Protein AF-A0AAE3FRG9-F1 (afdb_monomer_lite)

Organism: NCBI:txid2917711

Sequence (219 aa):
MSDSAPDEELARTAEELADTLRDLRREVEPQPRPRRGPLGLPRPPSPRELLDFADDVAIPTAIAVLEANIRLLEALQRAISVVQAEREARERGEELRGEAERRGREARDAATRLGEESLDRLDDALAELQRAVDEGALPRDETAREILTEARELRDDLDEQVRDAEARVGEQQERARRNEQEDADEDDDPVQVDVDSELDSLRSRYGDDDEESTDEDPD

Secondary structure (DSSP, 8-state):
--SHHHHHHHHHHHHHHHHHHHHHHHHH-------BPTTSPBPPPPHHHHHHHIIIIIHHHHHHHHHHHHHHHHHHHHHHHHHHHHHHHHHHHHHHHHHHHHHHHHHHHHHHHHHHHHHHHHHHHHHHHHHHHHTT-----HHHHHHHHHHHHHHHHHHHHHHHHHHHHHHHHHHHHHHHHHTTSSS-------HHHHHHHHHHHHSSS-----PPPP-

pLDDT: mean 78.88, std 15.07, range [43.91, 98.44]

InterPro domains:
  IPR055969 Protein of unknown function DUF7547 [PF24414] (9-206)

Structure (mmCIF, N/CA/C/O backbone):
data_AF-A0AAE3FRG9-F1
#
_entry.id   AF-A0AAE3FRG9-F1
#
loop_
_atom_site.group_PDB
_atom_site.id
_atom_site.type_symbol
_atom_site.label_atom_id
_atom_site.label_alt_id
_atom_site.label_comp_id
_atom_site.label_asym_id
_atom_site.label_entity_id
_atom_site.label_seq_id
_atom_site.pdbx_PDB_ins_code
_atom_site.Cartn_x
_atom_site.Cartn_y
_atom_site.Cartn_z
_atom_site.occupancy
_atom_site.B_iso_or_equiv
_atom_site.auth_seq_id
_atom_site.auth_comp_id
_atom_site.auth_asym_id
_atom_site.auth_atom_id
_atom_site.pdbx_PDB_model_num
ATOM 1 N N . MET A 1 1 ? -3.636 -25.010 -7.935 1.00 48.06 1 MET A N 1
ATOM 2 C CA . MET A 1 1 ? -3.276 -25.143 -9.367 1.00 48.06 1 MET A CA 1
ATOM 3 C C . MET A 1 1 ? -3.395 -23.796 -10.100 1.00 48.06 1 MET A C 1
ATOM 5 O O . MET A 1 1 ? -3.990 -23.747 -11.166 1.00 48.06 1 MET A O 1
ATOM 9 N N . SER A 1 2 ? -2.833 -22.707 -9.556 1.00 49.59 2 SER A N 1
ATOM 10 C CA . SER A 1 2 ? -2.869 -21.372 -10.199 1.00 49.59 2 SER A CA 1
ATOM 11 C C . SER A 1 2 ? -1.517 -20.657 -10.209 1.00 49.59 2 SER A C 1
ATOM 13 O O . SER A 1 2 ? -1.459 -19.504 -10.610 1.00 49.59 2 SER A O 1
ATOM 15 N N . ASP A 1 3 ? -0.444 -21.345 -9.825 1.00 56.09 3 ASP A N 1
ATOM 16 C CA . ASP A 1 3 ? 0.883 -20.737 -9.692 1.00 56.09 3 ASP A CA 1
ATOM 17 C C . ASP A 1 3 ? 1.679 -20.722 -11.010 1.00 56.09 3 ASP A C 1
ATOM 19 O O . ASP A 1 3 ? 2.525 -19.872 -11.217 1.00 56.09 3 ASP A O 1
ATOM 23 N N . SER A 1 4 ? 1.339 -21.579 -11.984 1.00 57.19 4 SER A N 1
ATOM 24 C CA . SER A 1 4 ? 2.017 -21.588 -13.296 1.00 57.19 4 SER A CA 1
ATOM 25 C C . SER A 1 4 ? 1.555 -20.492 -14.265 1.00 57.19 4 SER A C 1
ATOM 27 O O . SER A 1 4 ? 2.233 -20.229 -15.252 1.00 57.19 4 SER A O 1
ATOM 29 N N . ALA A 1 5 ? 0.404 -19.858 -14.019 1.00 60.72 5 ALA A N 1
ATOM 30 C CA . ALA A 1 5 ? -0.127 -18.812 -14.896 1.00 60.72 5 ALA A CA 1
ATOM 31 C C . ALA A 1 5 ? 0.733 -17.526 -14.923 1.00 60.72 5 ALA A C 1
ATOM 33 O O . ALA A 1 5 ? 1.003 -17.040 -16.023 1.00 60.72 5 ALA A O 1
ATOM 34 N N . PRO A 1 6 ? 1.187 -16.975 -13.775 1.00 63.16 6 PRO A N 1
ATOM 35 C CA . PRO A 1 6 ? 2.094 -15.824 -13.780 1.00 63.16 6 PRO A CA 1
ATOM 36 C C . PRO A 1 6 ? 3.470 -16.158 -14.377 1.00 63.16 6 PRO A C 1
ATOM 38 O O . PRO A 1 6 ? 4.028 -15.338 -15.108 1.00 63.16 6 PRO A O 1
ATOM 41 N N . ASP A 1 7 ? 3.981 -17.373 -14.158 1.00 68.31 7 ASP A N 1
ATOM 42 C CA . ASP A 1 7 ? 5.261 -17.813 -14.728 1.00 68.31 7 ASP A CA 1
ATOM 43 C C . ASP A 1 7 ? 5.215 -17.958 -16.257 1.00 68.31 7 ASP A C 1
ATOM 45 O O . ASP A 1 7 ? 6.162 -17.582 -16.949 1.00 68.31 7 ASP A O 1
ATOM 49 N N . GLU A 1 8 ? 4.104 -18.438 -16.823 1.00 74.31 8 GLU A N 1
ATOM 50 C CA . GLU A 1 8 ? 3.926 -18.536 -18.280 1.00 74.31 8 GLU A CA 1
ATOM 51 C C . GLU A 1 8 ? 3.790 -17.165 -18.960 1.00 74.31 8 GLU A C 1
ATOM 53 O O . GLU A 1 8 ? 4.204 -16.996 -20.110 1.00 74.31 8 GLU A O 1
ATOM 58 N N . GLU A 1 9 ? 3.226 -16.172 -18.270 1.00 70.38 9 GLU A N 1
ATOM 59 C CA . GLU A 1 9 ? 3.131 -14.800 -18.775 1.00 70.38 9 GLU A CA 1
ATOM 60 C C . GLU A 1 9 ? 4.489 -14.081 -18.725 1.00 70.38 9 GLU A C 1
ATOM 62 O O . GLU A 1 9 ? 4.874 -13.412 -19.692 1.00 70.38 9 GLU A O 1
ATOM 67 N N . LEU A 1 10 ? 5.262 -14.294 -17.656 1.00 73.19 10 LEU A N 1
ATOM 68 C CA . LEU A 1 10 ? 6.641 -13.814 -17.541 1.00 73.19 10 LEU A CA 1
ATOM 69 C C . LEU A 1 10 ? 7.559 -14.466 -18.579 1.00 73.19 10 LEU A C 1
ATOM 71 O O . LEU A 1 10 ? 8.321 -13.761 -19.239 1.00 73.19 10 LEU A O 1
ATOM 75 N N . ALA A 1 11 ? 7.446 -15.781 -18.786 1.00 77.31 11 ALA A N 1
ATOM 76 C CA . ALA A 1 11 ? 8.212 -16.499 -19.801 1.00 77.31 11 ALA A CA 1
ATOM 77 C C . ALA A 1 11 ? 7.910 -15.979 -21.216 1.00 77.31 11 ALA A C 1
ATOM 79 O O . ALA A 1 11 ? 8.835 -15.739 -21.991 1.00 77.31 11 ALA A O 1
ATOM 80 N N . ARG A 1 12 ? 6.633 -15.719 -21.529 1.00 81.06 12 ARG A N 1
ATOM 81 C CA . ARG A 1 12 ? 6.217 -15.156 -22.823 1.00 81.06 12 ARG A CA 1
ATOM 82 C C . ARG A 1 12 ? 6.748 -13.739 -23.031 1.00 81.06 12 ARG A C 1
ATOM 84 O O . ARG A 1 12 ? 7.254 -13.426 -24.104 1.00 81.06 12 ARG A O 1
ATOM 91 N N . THR A 1 13 ? 6.679 -12.903 -21.996 1.00 85.69 13 THR A N 1
ATOM 92 C CA . THR A 1 13 ? 7.194 -11.526 -22.044 1.00 85.69 13 THR A CA 1
ATOM 93 C C . THR A 1 13 ? 8.720 -11.510 -22.187 1.00 85.69 13 THR A C 1
ATOM 95 O O . THR A 1 13 ? 9.271 -10.692 -22.923 1.00 85.69 13 THR A O 1
ATOM 98 N N . ALA A 1 14 ? 9.418 -12.435 -21.524 1.00 85.19 14 ALA A N 1
ATOM 99 C CA . ALA A 1 14 ? 10.864 -12.590 -21.641 1.00 85.19 14 ALA A CA 1
ATOM 100 C C . ALA A 1 14 ? 11.290 -13.088 -23.032 1.00 85.19 14 ALA A C 1
ATOM 102 O O . ALA A 1 14 ? 12.296 -12.614 -23.561 1.00 85.19 14 ALA A O 1
ATOM 103 N N . GLU A 1 15 ? 10.529 -14.000 -23.641 1.00 89.75 15 GLU A N 1
ATOM 104 C CA . GLU A 1 15 ? 10.769 -14.482 -25.005 1.00 89.75 15 GLU A CA 1
ATOM 105 C C . GLU A 1 15 ? 10.546 -13.369 -26.041 1.00 89.75 15 GLU A C 1
ATOM 107 O O . GLU A 1 15 ? 11.405 -13.144 -26.894 1.00 89.75 15 GLU A O 1
ATOM 112 N N . GLU A 1 16 ? 9.471 -12.588 -25.901 1.00 85.81 16 GLU A N 1
ATOM 113 C CA . GLU A 1 16 ? 9.188 -11.430 -26.759 1.00 85.81 16 GLU A CA 1
ATOM 114 C C . GLU A 1 16 ? 10.271 -10.345 -26.636 1.00 85.81 16 GLU A C 1
ATOM 116 O O . GLU A 1 16 ? 10.722 -9.781 -27.639 1.00 85.81 16 GLU A O 1
ATOM 121 N N . LEU A 1 17 ? 10.767 -10.094 -25.421 1.00 88.31 17 LEU A N 1
ATOM 122 C CA . LEU A 1 17 ? 11.884 -9.178 -25.198 1.00 88.31 17 LEU A CA 1
ATOM 123 C C . LEU A 1 17 ? 13.191 -9.722 -25.797 1.00 88.31 17 LEU A C 1
ATOM 125 O O . LEU A 1 17 ? 13.951 -8.958 -26.391 1.00 88.31 17 LEU A O 1
ATOM 129 N N . ALA A 1 18 ? 13.459 -11.024 -25.673 1.00 84.50 18 ALA A N 1
ATOM 130 C CA . ALA A 1 18 ? 14.643 -11.659 -26.245 1.00 84.50 18 ALA A CA 1
ATOM 131 C C . ALA A 1 18 ? 14.640 -11.603 -27.781 1.00 84.50 18 ALA A C 1
ATOM 133 O O . ALA A 1 18 ? 15.689 -11.335 -28.376 1.00 84.50 18 ALA A O 1
ATOM 134 N N . ASP A 1 19 ? 13.480 -11.789 -28.413 1.00 90.50 19 ASP A N 1
ATOM 135 C CA . ASP A 1 19 ? 13.317 -11.626 -29.859 1.00 90.50 19 ASP A CA 1
ATOM 136 C C . ASP A 1 19 ? 13.465 -10.162 -30.278 1.00 90.50 19 ASP A C 1
ATOM 138 O O . ASP A 1 19 ? 14.238 -9.864 -31.188 1.00 90.50 19 ASP A O 1
ATOM 142 N N . THR A 1 20 ? 12.859 -9.227 -29.542 1.00 89.56 20 THR A N 1
ATOM 143 C CA . THR A 1 20 ? 13.006 -7.787 -29.814 1.00 89.56 20 THR A CA 1
ATOM 144 C C . THR A 1 20 ? 14.464 -7.334 -29.678 1.00 89.56 20 THR A C 1
ATOM 146 O O . THR A 1 20 ? 14.964 -6.577 -30.506 1.00 89.56 20 THR A O 1
ATOM 149 N N . LEU A 1 21 ? 15.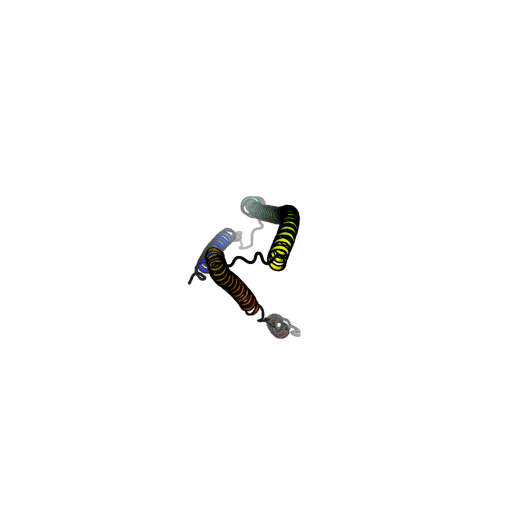192 -7.827 -28.670 1.00 83.12 21 LEU A N 1
ATOM 150 C CA . LEU A 1 21 ? 16.620 -7.549 -28.491 1.00 83.12 21 LEU A CA 1
ATOM 151 C C . LEU A 1 21 ? 17.481 -8.223 -29.564 1.00 83.12 21 LEU A C 1
ATOM 153 O O . LEU A 1 21 ? 18.511 -7.670 -29.953 1.00 83.12 21 LEU A O 1
ATOM 157 N N . ARG A 1 22 ? 17.088 -9.402 -30.057 1.00 78.06 22 ARG A N 1
ATOM 158 C CA . ARG A 1 22 ? 17.772 -10.088 -31.159 1.00 78.06 22 ARG A CA 1
ATOM 159 C C . ARG A 1 22 ? 17.572 -9.349 -32.478 1.00 78.06 22 ARG A C 1
ATOM 161 O O . ARG A 1 22 ? 18.549 -9.208 -33.214 1.00 78.06 22 ARG A O 1
ATOM 168 N N . ASP A 1 23 ? 16.373 -8.847 -32.742 1.00 78.25 23 ASP A N 1
ATOM 169 C CA . ASP A 1 23 ? 16.065 -8.027 -33.913 1.00 78.25 23 ASP A CA 1
ATOM 170 C C . ASP A 1 23 ? 16.771 -6.673 -33.837 1.00 78.25 23 ASP A C 1
ATOM 172 O O . ASP A 1 23 ? 17.481 -6.307 -34.776 1.00 78.25 23 ASP A O 1
ATOM 176 N N . LEU A 1 24 ? 16.721 -6.006 -32.680 1.00 77.12 24 LEU A N 1
ATOM 177 C CA . LEU A 1 24 ? 17.444 -4.757 -32.454 1.00 77.12 24 LEU A CA 1
ATOM 178 C C . LEU A 1 24 ? 18.960 -4.961 -32.577 1.00 77.12 24 LEU A C 1
ATOM 180 O O . LEU A 1 24 ? 19.639 -4.140 -33.178 1.00 77.12 24 LEU A O 1
ATOM 184 N N . ARG A 1 25 ? 19.516 -6.081 -32.095 1.00 69.56 25 ARG A N 1
ATOM 185 C CA . ARG A 1 25 ? 20.938 -6.420 -32.286 1.00 69.56 25 ARG A CA 1
ATOM 186 C C . ARG A 1 25 ? 21.281 -6.655 -33.757 1.00 69.56 25 ARG A C 1
ATOM 188 O O . ARG A 1 25 ? 22.369 -6.284 -34.187 1.00 69.56 25 ARG A O 1
ATOM 195 N N . ARG A 1 26 ? 20.376 -7.270 -34.519 1.00 71.25 26 ARG A N 1
ATOM 196 C CA . ARG A 1 26 ? 20.547 -7.540 -35.953 1.00 71.25 26 ARG A CA 1
ATOM 197 C C . ARG A 1 26 ? 20.488 -6.262 -36.789 1.00 71.25 26 ARG A C 1
ATOM 199 O O . ARG A 1 26 ? 21.140 -6.192 -37.826 1.00 71.25 26 ARG A O 1
ATOM 206 N N . GLU A 1 27 ? 19.734 -5.275 -36.320 1.00 64.12 27 GLU A N 1
ATOM 207 C CA . GLU A 1 27 ? 19.620 -3.941 -36.909 1.00 64.12 27 GLU A CA 1
ATOM 208 C C . GLU A 1 27 ? 20.774 -3.017 -36.480 1.00 64.12 27 GLU A C 1
ATOM 210 O O . GLU A 1 27 ? 21.270 -2.226 -37.279 1.00 64.12 27 GLU A O 1
ATOM 215 N N . VAL A 1 28 ? 21.269 -3.182 -35.249 1.00 59.00 28 VAL A N 1
ATOM 216 C CA . VAL A 1 28 ? 22.414 -2.444 -34.699 1.00 59.00 28 VAL A CA 1
ATOM 217 C C . VAL A 1 28 ? 23.743 -2.910 -35.278 1.00 59.00 28 VAL A C 1
ATOM 219 O O . VAL A 1 28 ? 24.681 -2.131 -35.220 1.00 59.00 28 VAL A O 1
ATOM 222 N N . GLU A 1 29 ? 23.868 -4.123 -35.827 1.00 52.16 29 GLU A N 1
ATOM 223 C CA . GLU A 1 29 ? 25.137 -4.645 -36.352 1.00 52.16 29 GLU A CA 1
ATOM 224 C C . GLU A 1 29 ? 25.484 -3.999 -37.709 1.00 52.16 29 GLU A C 1
ATOM 226 O O . GLU A 1 29 ? 25.025 -4.455 -38.764 1.00 52.16 29 GLU A O 1
ATOM 231 N N . PRO A 1 30 ? 26.328 -2.949 -37.757 1.00 50.78 30 PRO A N 1
ATOM 232 C CA . PRO A 1 30 ? 26.653 -2.298 -39.003 1.00 50.78 30 PRO A CA 1
ATOM 233 C C . PRO A 1 30 ? 27.838 -3.079 -39.561 1.00 50.78 30 PRO A C 1
ATOM 235 O O . PRO A 1 30 ? 28.939 -3.048 -39.011 1.00 50.78 30 PRO A O 1
ATOM 238 N N . GLN A 1 31 ? 27.653 -3.770 -40.680 1.00 50.78 31 GLN A N 1
ATOM 239 C CA . GLN A 1 31 ? 28.791 -4.269 -41.451 1.00 50.78 31 GLN A CA 1
ATOM 240 C C . GLN A 1 31 ? 29.035 -3.389 -42.683 1.00 50.78 31 GLN A C 1
ATOM 242 O O . GLN A 1 31 ? 28.802 -3.841 -43.811 1.00 50.78 31 GLN A O 1
ATOM 247 N N . PRO A 1 32 ? 29.565 -2.154 -42.547 1.00 56.72 32 PRO A N 1
ATOM 248 C CA . PRO A 1 32 ? 30.231 -1.521 -43.664 1.00 56.72 32 PRO A CA 1
ATOM 249 C C . PRO A 1 32 ? 31.534 -2.291 -43.882 1.00 56.72 32 PRO A C 1
ATOM 251 O O . PRO A 1 32 ? 32.556 -2.057 -43.240 1.00 56.72 32 PRO A O 1
ATOM 254 N N . ARG A 1 33 ? 31.494 -3.267 -44.793 1.00 58.78 33 ARG A N 1
ATOM 255 C CA . ARG A 1 33 ? 32.710 -3.928 -45.273 1.00 58.78 33 ARG A CA 1
ATOM 256 C C . ARG A 1 33 ? 33.674 -2.830 -45.738 1.00 58.78 33 ARG A C 1
ATOM 258 O O . ARG A 1 33 ? 33.282 -2.055 -46.618 1.00 58.78 33 ARG A O 1
ATOM 265 N N . PRO A 1 34 ? 34.908 -2.748 -45.209 1.00 56.56 34 PRO A N 1
ATOM 266 C CA . PRO A 1 34 ? 35.853 -1.735 -45.648 1.00 56.56 34 PRO A CA 1
ATOM 267 C C . PRO A 1 34 ? 36.099 -1.935 -47.143 1.00 56.56 34 PRO A C 1
ATOM 269 O O . PRO A 1 34 ? 36.602 -2.975 -47.581 1.00 56.56 34 PRO A O 1
ATOM 272 N N . ARG A 1 35 ? 35.682 -0.957 -47.951 1.00 61.38 35 ARG A N 1
ATOM 273 C CA . ARG A 1 35 ? 35.868 -1.007 -49.401 1.00 61.38 35 ARG A CA 1
ATOM 274 C C . ARG A 1 35 ? 37.366 -0.867 -49.675 1.00 61.38 35 ARG A C 1
ATOM 276 O O . ARG A 1 35 ? 37.933 0.217 -49.548 1.00 61.38 35 ARG A O 1
ATOM 283 N N . ARG A 1 36 ? 38.021 -1.984 -50.007 1.00 59.41 36 ARG A N 1
ATOM 284 C CA . ARG A 1 36 ? 39.439 -2.008 -50.399 1.00 59.41 36 ARG A CA 1
ATOM 285 C C . ARG A 1 36 ? 39.632 -1.191 -51.674 1.00 59.41 36 ARG A C 1
ATOM 287 O O . ARG A 1 36 ? 38.903 -1.375 -52.648 1.00 59.41 36 ARG A O 1
ATOM 294 N N . GLY A 1 37 ? 40.612 -0.291 -51.656 1.00 64.50 37 GLY A N 1
ATOM 295 C CA . GLY A 1 37 ? 41.007 0.469 -52.840 1.00 64.50 37 GLY A CA 1
ATOM 296 C C . GLY A 1 37 ? 41.717 -0.411 -53.879 1.00 64.50 37 GLY A C 1
ATOM 297 O O . GLY A 1 37 ? 42.058 -1.565 -53.586 1.00 64.50 37 GLY A O 1
ATOM 298 N N . PRO A 1 38 ? 41.987 0.112 -55.091 1.00 57.53 38 PRO A N 1
ATOM 299 C CA . PRO A 1 38 ? 42.912 -0.555 -56.003 1.00 57.53 38 PRO A CA 1
ATOM 300 C C . PRO A 1 38 ? 44.252 -0.707 -55.263 1.00 57.53 38 PRO A C 1
ATOM 302 O O . PRO A 1 38 ? 44.754 0.289 -54.756 1.00 57.53 38 PRO A O 1
ATOM 305 N N . LEU A 1 39 ? 44.782 -1.937 -55.170 1.00 71.38 39 LEU A N 1
ATOM 306 C CA . LEU A 1 39 ? 45.927 -2.394 -54.338 1.00 71.38 39 LEU A CA 1
ATOM 307 C C . LEU A 1 39 ? 45.586 -3.058 -52.988 1.00 71.38 39 LEU A C 1
ATOM 309 O O . LEU A 1 39 ? 46.495 -3.476 -52.280 1.00 71.38 39 LEU A O 1
ATOM 313 N N . GLY A 1 40 ? 44.311 -3.219 -52.620 1.00 72.69 40 GLY A N 1
ATOM 314 C CA . GLY A 1 40 ? 43.929 -4.024 -51.447 1.00 72.69 40 GLY A CA 1
ATOM 315 C C . GLY A 1 40 ? 44.151 -3.354 -50.084 1.00 72.69 40 GLY A C 1
ATOM 316 O O . GLY A 1 40 ? 43.794 -3.933 -49.059 1.00 72.69 40 GLY A O 1
ATOM 317 N N . LEU A 1 41 ? 44.677 -2.128 -50.071 1.00 79.00 41 LEU A N 1
ATOM 318 C CA . LEU A 1 41 ? 44.819 -1.305 -48.874 1.00 79.00 41 LEU A CA 1
ATOM 319 C C . LEU A 1 41 ? 43.445 -0.760 -48.429 1.00 79.00 41 LEU A C 1
ATOM 321 O O . LEU A 1 41 ? 42.609 -0.428 -49.284 1.00 79.00 41 LEU A O 1
ATOM 325 N N . PRO A 1 42 ? 43.184 -0.658 -47.112 1.00 74.31 42 PRO A N 1
ATOM 326 C CA . PRO A 1 42 ? 42.001 0.024 -46.605 1.00 74.31 42 PRO A CA 1
ATOM 327 C C . PRO A 1 42 ? 42.083 1.499 -47.001 1.00 74.31 42 PRO A C 1
ATOM 329 O O . PRO A 1 42 ? 43.044 2.196 -46.673 1.00 74.31 42 PRO A O 1
ATOM 332 N N . ARG A 1 43 ? 41.095 1.973 -47.763 1.00 77.12 43 ARG A N 1
ATOM 333 C CA . ARG A 1 43 ? 41.018 3.388 -48.116 1.00 77.12 43 ARG A CA 1
ATOM 334 C C . ARG A 1 43 ? 40.602 4.170 -46.863 1.00 77.12 43 ARG A C 1
ATOM 336 O O . ARG A 1 43 ? 39.664 3.736 -46.195 1.00 77.12 43 ARG A O 1
ATOM 343 N N . PRO A 1 44 ? 41.249 5.305 -46.549 1.00 78.25 44 PRO A N 1
ATOM 344 C CA . PRO A 1 44 ? 40.773 6.170 -45.478 1.00 78.25 44 PRO A CA 1
ATOM 345 C C . PRO A 1 44 ? 39.348 6.662 -45.790 1.00 78.25 44 PRO A C 1
ATOM 347 O O . PRO A 1 44 ? 39.042 6.904 -46.966 1.00 78.25 44 PRO A O 1
ATOM 350 N N . PRO A 1 45 ? 38.487 6.810 -44.768 1.00 77.00 45 PRO A N 1
ATOM 351 C CA . PRO A 1 45 ? 37.115 7.257 -44.956 1.00 77.00 45 PRO A CA 1
ATOM 352 C C . PRO A 1 45 ? 37.083 8.668 -45.545 1.00 77.00 45 PRO A C 1
ATOM 354 O O . PRO A 1 45 ? 37.904 9.53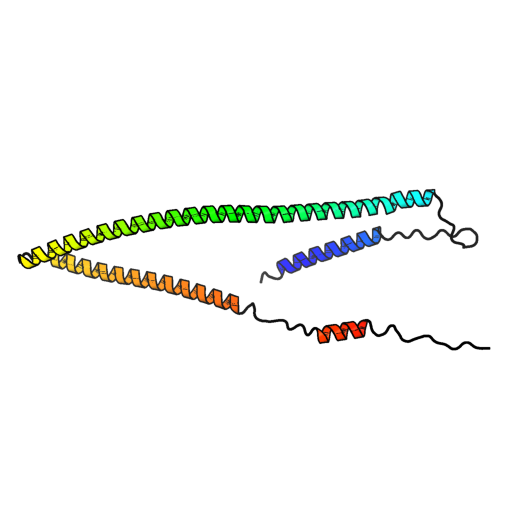3 -45.227 1.00 77.00 45 PRO A O 1
ATOM 357 N N . SER A 1 46 ? 36.130 8.898 -46.434 1.00 85.94 46 SER A N 1
ATOM 358 C CA . SER A 1 46 ? 35.858 10.210 -46.997 1.00 85.94 46 SER A CA 1
ATOM 359 C C . SER A 1 46 ? 35.023 11.057 -46.027 1.00 85.94 46 SER A C 1
ATOM 361 O O . SER A 1 46 ? 34.231 10.516 -45.256 1.00 85.94 46 SER A O 1
ATOM 363 N N . PRO A 1 47 ? 35.124 12.399 -46.084 1.00 86.81 47 PRO A N 1
ATOM 364 C CA . PRO A 1 47 ? 34.314 13.274 -45.237 1.00 86.81 47 PRO A CA 1
ATOM 365 C C . PRO A 1 47 ? 32.800 13.053 -45.371 1.00 86.81 47 PRO A C 1
ATOM 367 O O . PRO A 1 47 ? 32.077 13.268 -44.409 1.00 86.81 47 PRO A O 1
ATOM 370 N N . ARG A 1 48 ? 32.321 12.611 -46.545 1.00 84.31 48 ARG A N 1
ATOM 371 C CA . ARG A 1 48 ? 30.907 12.254 -46.744 1.00 84.31 48 ARG A CA 1
ATOM 372 C C . ARG A 1 48 ? 30.519 10.997 -45.973 1.00 84.31 48 ARG A C 1
ATOM 374 O O . ARG A 1 48 ? 29.521 11.031 -45.283 1.00 84.31 48 ARG A O 1
ATOM 381 N N . GLU A 1 49 ? 31.353 9.958 -45.992 1.00 83.38 49 GLU A N 1
ATOM 382 C CA . GLU A 1 49 ? 31.089 8.717 -45.244 1.00 83.38 49 GLU A CA 1
ATOM 383 C C . GLU A 1 49 ? 31.043 8.946 -43.723 1.00 83.38 49 GLU A C 1
ATOM 385 O O . GLU A 1 49 ? 30.327 8.240 -43.023 1.00 83.38 49 GLU A O 1
ATOM 390 N N . LEU A 1 50 ? 31.770 9.942 -43.201 1.00 86.19 50 LEU A N 1
ATOM 391 C CA . LEU A 1 50 ? 31.672 10.335 -41.789 1.00 86.19 50 LEU A CA 1
ATOM 392 C C . LEU A 1 50 ? 30.356 11.052 -41.465 1.00 86.19 50 LEU A C 1
ATOM 394 O O . LEU A 1 50 ? 29.812 10.853 -40.382 1.00 86.19 50 LEU A O 1
ATOM 398 N N . LEU A 1 51 ? 29.864 11.890 -42.382 1.00 88.25 51 LEU A N 1
ATOM 399 C CA . LEU A 1 51 ? 28.572 12.561 -42.231 1.00 88.25 51 LEU A CA 1
ATOM 400 C C . LEU A 1 51 ? 27.424 11.558 -42.341 1.00 88.25 51 LEU A C 1
ATOM 402 O O . LEU A 1 51 ? 26.543 11.580 -41.492 1.00 88.25 51 LEU A O 1
ATOM 406 N N . ASP A 1 52 ? 27.496 10.648 -43.313 1.00 87.69 52 ASP A N 1
ATOM 407 C CA . ASP A 1 52 ? 26.521 9.571 -43.485 1.00 87.69 52 ASP A CA 1
ATOM 408 C C . ASP A 1 52 ? 26.510 8.663 -42.239 1.00 87.69 52 ASP A C 1
ATOM 410 O O . ASP A 1 52 ? 25.455 8.380 -41.696 1.00 87.69 52 ASP A O 1
ATOM 414 N N . PHE A 1 53 ? 27.674 8.297 -41.679 1.00 85.56 53 PHE A N 1
ATOM 415 C CA . PHE A 1 53 ? 27.738 7.540 -40.417 1.00 85.56 53 PHE A CA 1
ATOM 416 C C . PHE A 1 53 ? 27.145 8.300 -39.222 1.00 85.56 53 PHE A C 1
ATOM 418 O O . PHE A 1 53 ? 26.516 7.704 -38.345 1.00 85.56 53 PHE A O 1
ATOM 425 N N . ALA A 1 54 ? 27.376 9.612 -39.144 1.00 91.38 54 ALA A N 1
ATOM 426 C CA . ALA A 1 54 ? 26.808 10.417 -38.076 1.00 91.38 54 ALA A CA 1
ATOM 427 C C . ALA A 1 54 ? 25.278 10.468 -38.175 1.00 91.38 54 ALA A C 1
ATOM 429 O O . ALA A 1 54 ? 24.620 10.314 -37.152 1.00 91.38 54 ALA A O 1
ATOM 430 N N . ASP A 1 55 ? 24.737 10.639 -39.379 1.00 91.38 55 ASP A N 1
ATOM 431 C CA . ASP A 1 55 ? 23.295 10.713 -39.637 1.00 91.38 55 ASP A CA 1
ATOM 432 C C . ASP A 1 55 ? 22.605 9.347 -39.477 1.00 91.38 55 ASP A C 1
ATOM 434 O O . ASP A 1 55 ? 21.594 9.243 -38.786 1.00 91.38 55 ASP A O 1
ATOM 438 N N . ASP A 1 56 ? 23.202 8.282 -40.018 1.00 89.62 56 ASP A N 1
ATOM 439 C CA . ASP A 1 56 ? 22.612 6.939 -40.035 1.00 89.62 56 ASP A CA 1
ATOM 440 C C . ASP A 1 56 ? 22.787 6.185 -38.706 1.00 89.62 56 ASP A C 1
ATOM 442 O O . ASP A 1 56 ? 21.981 5.316 -38.379 1.00 89.62 56 ASP A O 1
ATOM 446 N N . VAL A 1 57 ? 23.849 6.472 -37.937 1.00 90.75 57 VAL A N 1
ATOM 447 C CA . VAL A 1 57 ? 24.226 5.652 -36.769 1.00 90.75 57 VAL A CA 1
ATOM 448 C C . VAL A 1 57 ? 24.467 6.485 -35.516 1.00 90.75 57 VAL A C 1
ATOM 450 O O . VAL A 1 57 ? 23.824 6.247 -34.489 1.00 90.75 57 VAL A O 1
ATOM 453 N N . ALA A 1 58 ? 25.393 7.448 -35.553 1.00 90.81 58 ALA A N 1
ATOM 454 C CA . ALA A 1 58 ? 25.863 8.086 -34.320 1.00 90.81 58 ALA A CA 1
ATOM 455 C C . ALA A 1 58 ? 24.791 8.971 -33.664 1.00 90.81 58 ALA A C 1
ATOM 457 O O . ALA A 1 58 ? 24.569 8.876 -32.456 1.00 90.81 58 ALA A O 1
ATOM 458 N N . ILE A 1 59 ? 24.117 9.811 -34.454 1.00 92.25 59 ILE A N 1
ATOM 459 C CA . ILE A 1 59 ? 23.056 10.704 -33.984 1.00 92.25 59 ILE A CA 1
ATOM 460 C C . ILE A 1 59 ? 21.844 9.888 -33.504 1.00 92.25 59 ILE A C 1
ATOM 462 O O . ILE A 1 59 ? 21.442 10.108 -32.360 1.00 92.25 59 ILE A O 1
ATOM 466 N N . PRO A 1 60 ? 21.300 8.909 -34.262 1.00 93.81 60 PRO A N 1
ATOM 467 C CA . PRO A 1 60 ? 20.202 8.069 -33.778 1.00 93.81 60 PRO A CA 1
ATOM 468 C C . PRO A 1 60 ? 20.532 7.325 -32.482 1.00 93.81 60 PRO A C 1
ATOM 470 O O . PRO A 1 60 ? 19.731 7.325 -31.549 1.00 93.81 60 PRO A O 1
ATOM 473 N N . THR A 1 61 ? 21.739 6.762 -32.373 1.00 93.06 61 THR A N 1
ATOM 474 C CA . THR A 1 61 ? 22.177 6.070 -31.149 1.00 93.06 61 THR A CA 1
ATOM 475 C C . THR A 1 61 ? 22.246 7.031 -29.963 1.00 93.06 61 THR A C 1
ATOM 477 O O . THR A 1 61 ? 21.770 6.713 -28.873 1.00 93.06 61 THR A O 1
ATOM 480 N N . ALA A 1 62 ? 22.797 8.232 -30.164 1.00 94.38 62 ALA A N 1
ATOM 481 C CA . ALA A 1 62 ? 22.852 9.250 -29.119 1.00 94.38 62 ALA A CA 1
ATOM 482 C C . ALA A 1 62 ? 21.446 9.691 -28.675 1.00 94.38 62 ALA A C 1
ATOM 484 O O . ALA A 1 62 ? 21.210 9.850 -27.477 1.00 94.38 62 ALA A O 1
ATOM 485 N N . ILE A 1 63 ? 20.504 9.839 -29.613 1.00 95.25 63 ILE A N 1
ATOM 486 C CA . ILE A 1 63 ? 19.099 10.142 -29.305 1.00 95.25 63 ILE A CA 1
ATOM 487 C C . ILE A 1 63 ? 18.474 9.010 -28.481 1.00 95.25 63 ILE A C 1
ATOM 489 O O . ILE A 1 63 ? 17.867 9.293 -27.451 1.00 95.25 63 ILE A O 1
ATOM 493 N N . ALA A 1 64 ? 18.672 7.748 -28.868 1.00 95.56 64 ALA A N 1
ATOM 494 C CA . ALA A 1 64 ? 18.129 6.598 -28.144 1.00 95.56 64 ALA A CA 1
ATOM 495 C C . ALA A 1 64 ? 18.637 6.526 -26.693 1.00 95.56 64 ALA A C 1
ATOM 497 O O . ALA A 1 64 ? 17.858 6.301 -25.766 1.00 95.56 64 ALA A O 1
ATOM 498 N N . VAL A 1 65 ? 19.931 6.783 -26.474 1.00 96.81 65 VAL A N 1
ATOM 499 C CA . VAL A 1 65 ? 20.515 6.853 -25.123 1.00 96.81 65 VAL A CA 1
ATOM 500 C C . VAL A 1 65 ? 19.893 7.990 -24.306 1.00 96.81 65 VAL A C 1
ATOM 502 O O . VAL A 1 65 ? 19.580 7.811 -23.128 1.00 96.81 65 VAL A O 1
ATOM 505 N N . LEU A 1 66 ? 19.683 9.161 -24.911 1.00 97.94 66 LEU A N 1
ATOM 506 C CA . LEU A 1 66 ? 19.035 10.286 -24.234 1.00 97.94 66 LEU A CA 1
ATOM 507 C C . LEU A 1 66 ? 17.571 9.984 -23.894 1.00 97.94 66 LEU A C 1
ATOM 509 O O . LEU A 1 66 ? 17.131 10.308 -22.793 1.00 97.94 66 LEU A O 1
ATOM 513 N N . GLU A 1 67 ? 16.829 9.337 -24.789 1.00 96.25 67 GLU A N 1
ATOM 514 C CA . GLU A 1 67 ? 15.444 8.938 -24.535 1.00 96.25 67 GLU A CA 1
ATOM 515 C C . GLU A 1 67 ? 15.355 7.910 -23.399 1.00 96.25 67 GLU A C 1
ATOM 517 O O . GLU A 1 67 ? 14.503 8.037 -22.517 1.00 96.25 67 GLU A O 1
ATOM 522 N N . ALA A 1 68 ? 16.281 6.950 -23.351 1.00 95.62 68 ALA A N 1
ATOM 523 C CA . ALA A 1 68 ? 16.389 6.011 -22.238 1.00 95.62 68 ALA A CA 1
ATOM 524 C C . ALA A 1 68 ? 16.645 6.734 -20.904 1.00 95.62 68 ALA A C 1
ATOM 526 O O . ALA A 1 68 ? 15.991 6.432 -19.903 1.00 95.62 68 ALA A O 1
ATOM 527 N N . ASN A 1 69 ? 17.528 7.739 -20.897 1.00 96.50 69 ASN A N 1
ATOM 528 C CA . ASN A 1 69 ? 17.773 8.563 -19.712 1.00 96.50 69 ASN A CA 1
ATOM 529 C C . ASN A 1 69 ? 16.521 9.344 -19.286 1.00 96.50 69 ASN A C 1
ATOM 531 O O . ASN A 1 69 ? 16.224 9.408 -18.095 1.00 96.50 69 ASN A O 1
ATOM 535 N N . ILE A 1 70 ? 15.767 9.910 -20.233 1.00 98.44 70 ILE A N 1
ATOM 536 C CA . ILE A 1 70 ? 14.511 10.613 -19.931 1.00 98.44 70 ILE A CA 1
ATOM 537 C C . ILE A 1 70 ? 13.504 9.649 -19.296 1.00 98.44 70 ILE A C 1
ATOM 539 O O . ILE A 1 70 ? 12.980 9.948 -18.225 1.00 98.44 70 ILE A O 1
ATOM 543 N N . ARG A 1 71 ? 13.296 8.463 -19.881 1.00 95.56 71 ARG A N 1
ATOM 544 C CA . ARG A 1 71 ? 12.381 7.450 -19.328 1.00 95.56 71 ARG A CA 1
ATOM 545 C C . ARG A 1 71 ? 12.797 6.992 -17.928 1.00 95.56 71 ARG A C 1
ATOM 547 O O . ARG A 1 71 ? 11.939 6.784 -17.073 1.00 95.56 71 ARG A O 1
ATOM 554 N N . LEU A 1 72 ? 14.101 6.878 -17.664 1.00 97.75 72 LEU A N 1
ATOM 555 C CA . LEU A 1 72 ? 14.618 6.568 -16.328 1.00 97.75 72 LEU A CA 1
ATOM 556 C C . LEU A 1 72 ? 14.289 7.678 -15.317 1.00 97.75 72 LEU A C 1
ATOM 558 O O . LEU A 1 72 ? 13.872 7.386 -14.195 1.00 97.75 72 LEU A O 1
ATOM 562 N N . LEU A 1 73 ? 14.436 8.947 -15.709 1.00 98.06 73 LEU A N 1
ATOM 563 C CA . LEU A 1 73 ? 14.077 10.088 -14.860 1.00 98.06 73 LEU A CA 1
ATOM 564 C C . LEU A 1 73 ? 12.565 10.160 -14.604 1.00 98.06 73 LEU A C 1
ATOM 566 O O . LEU A 1 73 ? 12.152 10.437 -13.479 1.00 98.06 73 LEU A O 1
ATOM 570 N N . GLU A 1 74 ? 11.736 9.866 -15.605 1.00 96.94 74 GLU A N 1
ATOM 571 C CA . GLU A 1 74 ? 10.277 9.790 -15.451 1.00 96.94 74 GLU A CA 1
ATOM 572 C C . GLU A 1 74 ? 9.859 8.646 -14.516 1.00 96.94 74 GLU A C 1
ATOM 574 O O . GLU A 1 74 ? 8.989 8.826 -13.659 1.00 96.94 74 GLU A O 1
ATOM 579 N N . ALA A 1 75 ? 10.509 7.484 -14.623 1.00 95.38 75 ALA A N 1
ATOM 580 C CA . ALA A 1 75 ? 10.293 6.363 -13.712 1.00 95.38 75 ALA A CA 1
ATOM 581 C C . ALA A 1 75 ? 10.668 6.732 -12.269 1.00 95.38 75 ALA A C 1
ATOM 583 O O . ALA A 1 75 ? 9.892 6.475 -11.345 1.00 95.38 75 ALA A O 1
ATOM 584 N N . LEU A 1 76 ? 11.803 7.411 -12.074 1.00 95.81 76 LEU A N 1
ATOM 585 C CA . LEU A 1 76 ? 12.204 7.931 -10.767 1.00 95.81 76 LEU A CA 1
ATOM 586 C C . LEU A 1 76 ? 11.188 8.946 -10.226 1.00 95.81 76 LEU A C 1
ATOM 588 O O . LEU A 1 76 ? 10.804 8.873 -9.058 1.00 95.81 76 LEU A O 1
ATOM 592 N N . GLN A 1 77 ? 10.707 9.867 -11.064 1.00 95.75 77 GLN A N 1
ATOM 593 C CA . GLN A 1 77 ? 9.678 10.830 -10.671 1.00 95.75 77 GLN A CA 1
ATOM 594 C C . GLN A 1 77 ? 8.396 10.117 -10.221 1.00 95.75 77 GLN A C 1
ATOM 596 O O . GLN A 1 77 ? 7.798 10.492 -9.210 1.00 95.75 77 GLN A O 1
ATOM 601 N N . ARG A 1 78 ? 7.988 9.067 -10.938 1.00 92.19 78 ARG A N 1
ATOM 602 C CA . ARG A 1 78 ? 6.810 8.272 -10.586 1.00 92.19 78 ARG A CA 1
ATOM 603 C C . ARG A 1 78 ? 7.009 7.513 -9.273 1.00 92.19 78 ARG A C 1
ATOM 605 O O . ARG A 1 78 ? 6.097 7.513 -8.453 1.00 92.19 78 ARG A O 1
ATOM 612 N N . ALA A 1 79 ? 8.196 6.960 -9.028 1.00 93.12 79 ALA A N 1
ATOM 613 C CA . ALA A 1 79 ? 8.540 6.332 -7.752 1.00 93.12 79 ALA A CA 1
ATOM 614 C C . ALA A 1 79 ? 8.479 7.332 -6.581 1.00 93.12 79 ALA A C 1
ATOM 616 O O . ALA A 1 79 ? 7.848 7.051 -5.563 1.00 93.12 79 ALA A O 1
ATOM 617 N N . ILE A 1 80 ? 9.041 8.537 -6.742 1.00 94.31 80 ILE A N 1
ATOM 618 C CA . ILE A 1 80 ? 8.954 9.602 -5.727 1.00 94.31 80 ILE A CA 1
ATOM 619 C C . ILE A 1 80 ? 7.492 9.998 -5.475 1.00 94.31 80 ILE A C 1
ATOM 621 O O . ILE A 1 80 ? 7.093 10.184 -4.326 1.00 94.31 80 ILE A O 1
ATOM 625 N N . SER A 1 81 ? 6.680 10.100 -6.531 1.00 90.12 81 SER A N 1
ATOM 626 C CA . SER A 1 81 ? 5.254 10.416 -6.405 1.00 90.12 81 SER A CA 1
ATOM 627 C C . SER A 1 81 ? 4.488 9.360 -5.605 1.00 90.12 81 SER A C 1
ATOM 629 O O . SER A 1 81 ? 3.588 9.725 -4.852 1.00 90.12 81 SER A O 1
ATOM 631 N N . VAL A 1 82 ? 4.828 8.075 -5.747 1.00 91.69 82 VAL A N 1
ATOM 632 C CA . VAL A 1 82 ? 4.211 6.985 -4.970 1.00 91.69 82 VAL A CA 1
ATOM 633 C C . VAL A 1 82 ? 4.554 7.118 -3.488 1.00 91.69 82 VAL A C 1
ATOM 635 O O . VAL A 1 82 ? 3.653 7.075 -2.657 1.00 91.69 82 VAL A O 1
ATOM 638 N N . VAL A 1 83 ? 5.822 7.373 -3.157 1.00 92.19 83 VAL A N 1
ATOM 639 C CA . VAL A 1 83 ? 6.259 7.562 -1.760 1.00 92.19 83 VAL A CA 1
ATOM 640 C C . VAL A 1 83 ? 5.565 8.766 -1.112 1.00 92.19 83 VAL A C 1
ATOM 642 O O . VAL A 1 83 ? 5.162 8.710 0.050 1.00 92.19 83 VAL A O 1
ATOM 645 N N . GLN A 1 84 ? 5.384 9.863 -1.853 1.00 87.25 84 GLN A N 1
ATOM 646 C CA . GLN A 1 84 ? 4.634 11.018 -1.350 1.00 87.25 84 GLN A CA 1
ATOM 647 C C . GLN A 1 84 ? 3.158 10.679 -1.118 1.00 87.25 84 GLN A C 1
ATOM 649 O O . GLN A 1 84 ? 2.619 11.015 -0.065 1.00 87.25 84 GLN A O 1
ATOM 654 N N . ALA A 1 85 ? 2.525 9.966 -2.053 1.00 82.81 85 ALA A N 1
ATOM 655 C CA . ALA A 1 85 ? 1.140 9.529 -1.907 1.00 82.81 85 ALA A CA 1
ATOM 656 C C . ALA A 1 85 ? 0.950 8.591 -0.702 1.00 82.81 85 ALA A C 1
ATOM 658 O O . ALA A 1 85 ? -0.031 8.731 0.028 1.00 82.81 85 ALA A O 1
ATOM 659 N N . GLU A 1 86 ? 1.894 7.681 -0.453 1.00 82.25 86 GLU A N 1
ATOM 660 C CA . GLU A 1 86 ? 1.892 6.805 0.722 1.00 82.25 86 GLU A CA 1
ATOM 661 C C . GLU A 1 86 ? 1.992 7.610 2.020 1.00 82.25 86 GLU A C 1
ATOM 663 O O . GLU A 1 86 ? 1.223 7.385 2.956 1.00 82.25 86 GLU A O 1
ATOM 668 N N . ARG A 1 87 ? 2.890 8.601 2.066 1.00 81.69 87 ARG A N 1
ATOM 669 C CA . ARG A 1 87 ? 3.033 9.474 3.232 1.00 81.69 87 ARG A CA 1
ATOM 670 C C . ARG A 1 87 ? 1.749 10.251 3.523 1.00 81.69 87 ARG A C 1
ATOM 672 O O . ARG A 1 87 ? 1.300 10.266 4.666 1.00 81.69 87 ARG A O 1
ATOM 679 N N . GLU A 1 88 ? 1.127 10.840 2.505 1.00 82.62 88 GLU A N 1
ATOM 680 C CA . GLU A 1 88 ? -0.156 11.526 2.678 1.00 82.62 88 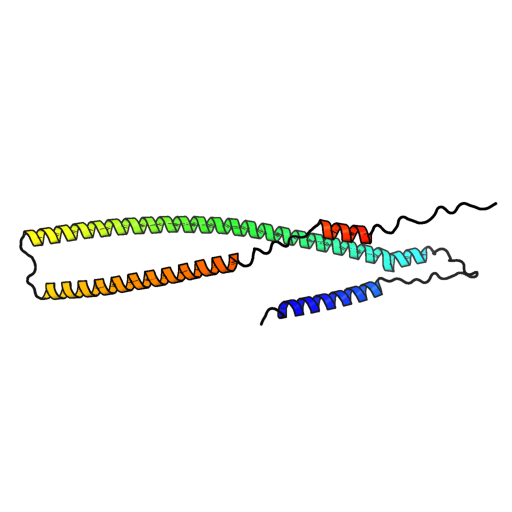GLU A CA 1
ATOM 681 C C . GLU A 1 88 ? -1.281 10.565 3.093 1.00 82.62 88 GLU A C 1
ATOM 683 O O . GLU A 1 88 ? -2.158 10.924 3.878 1.00 82.62 88 GLU A O 1
ATOM 688 N N . ALA A 1 89 ? -1.296 9.341 2.557 1.00 82.38 89 ALA A N 1
ATOM 689 C CA . ALA A 1 89 ? -2.261 8.320 2.952 1.00 82.38 89 ALA A CA 1
ATOM 690 C C . ALA A 1 89 ? -2.077 7.917 4.422 1.00 82.38 89 ALA A C 1
ATOM 692 O O . ALA A 1 89 ? -3.066 7.770 5.141 1.00 82.38 89 ALA A O 1
ATOM 693 N N . ARG A 1 90 ? -0.828 7.808 4.888 1.00 82.75 90 ARG A N 1
ATOM 694 C CA . ARG A 1 90 ? -0.499 7.538 6.289 1.00 82.75 90 ARG A CA 1
ATOM 695 C C . ARG A 1 90 ? -0.950 8.671 7.208 1.00 82.75 90 ARG A C 1
ATOM 697 O O . ARG A 1 90 ? -1.597 8.390 8.209 1.00 82.75 90 ARG A O 1
ATOM 704 N N . GLU A 1 91 ? -0.679 9.924 6.847 1.00 84.38 91 GLU A N 1
ATOM 705 C CA . GLU A 1 91 ? -1.118 11.100 7.616 1.00 84.38 91 GLU A CA 1
ATOM 706 C C . GLU A 1 91 ? -2.654 11.153 7.727 1.00 84.38 91 GLU A C 1
ATOM 708 O O . GLU A 1 91 ? -3.191 11.289 8.827 1.00 84.38 91 GLU A O 1
ATOM 713 N N . ARG A 1 92 ? -3.382 10.919 6.622 1.00 78.62 92 ARG A N 1
ATOM 714 C CA . ARG A 1 92 ? -4.854 10.790 6.653 1.00 78.62 92 ARG A CA 1
ATOM 715 C C . ARG A 1 92 ? -5.314 9.607 7.510 1.00 78.62 92 ARG A C 1
ATOM 717 O O . ARG A 1 92 ? -6.310 9.714 8.220 1.00 78.62 92 ARG A O 1
ATOM 724 N N . GLY A 1 93 ? -4.608 8.478 7.457 1.00 82.50 93 GLY A N 1
ATOM 725 C CA . GLY A 1 93 ? -4.891 7.306 8.286 1.00 82.50 93 GLY A CA 1
ATOM 726 C C . GLY A 1 93 ? -4.712 7.582 9.781 1.00 82.50 93 GLY A C 1
ATOM 727 O O . GLY A 1 93 ? -5.538 7.155 10.587 1.00 82.50 93 GLY A O 1
ATOM 728 N N . GLU A 1 94 ? -3.677 8.334 10.156 1.00 84.56 94 GLU A N 1
ATOM 729 C CA . GLU A 1 94 ? -3.427 8.767 11.535 1.00 84.56 94 GLU A CA 1
ATOM 730 C C . GLU A 1 94 ? -4.501 9.750 12.029 1.00 84.56 94 GLU A C 1
ATOM 732 O O . GLU A 1 94 ? -4.977 9.606 13.158 1.00 84.56 94 GLU A O 1
ATOM 737 N N . GLU A 1 95 ? -4.962 10.682 11.186 1.00 84.62 95 GLU A N 1
ATOM 738 C CA . GLU A 1 95 ? -6.096 11.561 11.511 1.00 84.62 95 GLU A CA 1
ATOM 739 C C . GLU A 1 95 ? -7.391 10.772 11.738 1.00 84.62 95 GLU A C 1
ATOM 741 O O . GLU A 1 95 ? -8.046 10.940 12.772 1.00 84.62 95 GLU A O 1
ATOM 746 N N . LEU A 1 96 ? -7.736 9.870 10.812 1.00 83.12 96 LEU A N 1
ATOM 747 C CA . LEU A 1 96 ? -8.924 9.019 10.921 1.00 83.12 96 LEU A CA 1
ATOM 748 C C . LEU A 1 96 ? -8.863 8.128 12.165 1.00 83.12 96 LEU A C 1
ATOM 750 O O . LEU A 1 96 ? -9.858 7.983 12.877 1.00 83.12 96 LEU A O 1
ATOM 754 N N . ARG A 1 97 ? -7.687 7.567 12.467 1.00 84.25 97 ARG A N 1
ATOM 755 C CA . ARG A 1 97 ? -7.456 6.799 13.692 1.00 84.25 97 ARG A CA 1
ATOM 756 C C . ARG A 1 97 ? -7.641 7.668 14.934 1.00 84.25 97 ARG A C 1
ATOM 758 O O . ARG A 1 97 ? -8.321 7.246 15.865 1.00 84.25 97 ARG A O 1
ATOM 765 N N . GLY A 1 98 ? -7.096 8.883 14.948 1.00 85.94 98 GLY A N 1
ATOM 766 C CA . GLY A 1 98 ? -7.270 9.823 16.055 1.00 85.94 98 GLY A CA 1
ATOM 767 C C . GLY A 1 98 ? -8.739 10.196 16.289 1.00 85.94 98 GLY A C 1
ATOM 768 O O . GLY A 1 98 ? -9.186 10.280 17.439 1.00 85.94 98 GLY A O 1
ATOM 769 N N . GLU A 1 99 ? -9.515 10.373 15.218 1.00 87.38 99 GLU A N 1
ATOM 770 C CA . GLU A 1 99 ? -10.956 10.626 15.296 1.00 87.38 99 GLU A CA 1
ATOM 771 C C . GLU A 1 99 ? -11.727 9.396 15.803 1.00 87.38 99 GLU A C 1
ATOM 773 O O . GLU A 1 99 ? -12.592 9.524 16.676 1.00 87.38 99 GLU A O 1
ATOM 778 N N . ALA A 1 100 ? -11.373 8.198 15.329 1.00 84.25 100 ALA A N 1
ATOM 779 C CA . ALA A 1 100 ? -11.940 6.940 15.807 1.00 84.25 100 ALA A CA 1
ATOM 780 C C . ALA A 1 100 ? -11.646 6.710 17.300 1.00 84.25 100 ALA A C 1
ATOM 782 O O . ALA A 1 100 ? -12.547 6.354 18.057 1.00 84.25 100 ALA A O 1
ATOM 783 N N . GLU A 1 101 ? -10.425 6.990 17.758 1.00 87.50 101 GLU A N 1
ATOM 784 C CA . GLU A 1 101 ? -10.045 6.899 19.171 1.00 87.50 101 GLU A CA 1
ATOM 785 C C . GLU A 1 101 ? -10.805 7.910 20.045 1.00 87.50 101 GLU A C 1
ATOM 787 O O . GLU A 1 101 ? -11.156 7.605 21.187 1.00 87.50 101 GLU A O 1
ATOM 792 N N . ARG A 1 102 ? -11.082 9.124 19.546 1.00 90.00 102 ARG A N 1
ATOM 793 C CA . ARG A 1 102 ? -11.948 10.087 20.255 1.00 90.00 102 ARG A CA 1
ATOM 794 C C . ARG A 1 102 ? -13.381 9.577 20.364 1.00 90.00 102 ARG A C 1
ATOM 796 O O . ARG A 1 102 ? -13.882 9.498 21.482 1.00 90.00 102 ARG A O 1
ATOM 803 N N . ARG A 1 103 ? -13.993 9.148 19.254 1.00 88.38 103 ARG A N 1
ATOM 804 C CA . ARG A 1 103 ? -15.341 8.552 19.276 1.00 88.38 103 ARG A CA 1
ATOM 805 C C . ARG A 1 103 ? -15.415 7.332 20.191 1.00 88.38 103 ARG A C 1
ATOM 807 O O . ARG A 1 103 ? -16.387 7.182 20.921 1.00 88.38 103 ARG A O 1
ATOM 814 N N . GLY A 1 104 ? -14.389 6.482 20.182 1.00 88.00 104 GLY A N 1
ATOM 815 C CA . GLY A 1 104 ? -14.308 5.312 21.054 1.00 88.00 104 GLY A CA 1
ATOM 816 C C . GLY A 1 104 ? -14.278 5.687 22.536 1.00 88.00 104 GLY A C 1
ATOM 817 O O . GLY A 1 104 ? -14.988 5.078 23.334 1.00 88.00 104 GLY A O 1
ATOM 818 N N . ARG A 1 105 ? -13.511 6.723 22.908 1.00 91.31 105 ARG A N 1
ATOM 819 C CA . ARG A 1 105 ? -13.510 7.266 24.278 1.00 91.31 105 ARG A CA 1
ATOM 820 C C . ARG A 1 105 ? -14.877 7.822 24.670 1.00 91.31 105 ARG A C 1
ATOM 822 O O . ARG A 1 105 ? -15.397 7.431 25.706 1.00 91.31 105 ARG A O 1
ATOM 829 N N . GLU A 1 106 ? -15.492 8.639 23.819 1.00 91.56 106 GLU A N 1
ATOM 830 C CA . GLU A 1 106 ? -16.828 9.198 24.071 1.00 91.56 106 GLU A CA 1
ATOM 831 C C . GLU A 1 106 ? -17.896 8.107 24.237 1.00 91.56 106 GLU A C 1
ATOM 833 O O . GLU A 1 106 ? -18.726 8.180 25.144 1.00 91.56 106 GLU A O 1
ATOM 838 N N . ALA A 1 107 ? -17.856 7.071 23.395 1.00 90.25 107 ALA A N 1
ATOM 839 C CA . ALA A 1 107 ? -18.755 5.928 23.489 1.00 90.25 107 ALA A CA 1
ATOM 840 C C . ALA A 1 107 ? -18.547 5.149 24.796 1.00 90.25 107 ALA A C 1
ATOM 842 O O . ALA A 1 107 ? -19.519 4.769 25.447 1.00 90.25 107 ALA A O 1
ATOM 843 N N . ARG A 1 108 ? -17.290 4.953 25.213 1.00 91.31 108 ARG A N 1
ATOM 844 C CA . ARG A 1 108 ? -16.958 4.302 26.484 1.00 91.31 108 ARG A CA 1
ATOM 845 C C . ARG A 1 108 ? -17.443 5.123 27.677 1.00 91.31 108 ARG A C 1
ATOM 847 O O . ARG A 1 108 ? -18.054 4.560 28.573 1.00 91.31 108 ARG A O 1
ATOM 854 N N . ASP A 1 109 ? -17.245 6.437 27.663 1.00 92.81 109 ASP A N 1
ATOM 855 C CA . ASP A 1 109 ? -17.717 7.332 28.725 1.00 92.81 109 ASP A CA 1
ATOM 856 C C . ASP A 1 109 ? -19.250 7.381 28.797 1.00 92.81 109 ASP A C 1
ATOM 858 O O . ASP A 1 109 ? -19.830 7.484 29.880 1.00 92.81 109 ASP A O 1
ATOM 862 N N . ALA A 1 110 ? -19.934 7.307 27.652 1.00 90.31 110 ALA A N 1
ATOM 863 C CA . ALA A 1 110 ? -21.387 7.178 27.606 1.00 90.31 110 ALA A CA 1
ATOM 864 C C . ALA A 1 110 ? -21.857 5.833 28.181 1.00 90.31 110 ALA A C 1
ATOM 866 O O . ALA A 1 110 ? -22.796 5.809 28.975 1.00 90.31 110 ALA A O 1
ATOM 867 N N . ALA A 1 111 ? -21.183 4.735 27.830 1.00 92.88 111 ALA A N 1
ATOM 868 C CA . ALA A 1 111 ? -21.484 3.410 28.362 1.00 92.88 111 ALA A CA 1
ATOM 869 C C . ALA A 1 111 ? -21.256 3.331 29.879 1.00 92.88 111 ALA A C 1
ATOM 871 O O . ALA A 1 111 ? -22.104 2.788 30.581 1.00 92.88 111 ALA A O 1
ATOM 872 N N . THR A 1 112 ? -20.172 3.920 30.396 1.00 94.00 112 THR A N 1
ATOM 873 C CA . THR A 1 112 ? -19.905 3.986 31.843 1.00 94.00 112 THR A CA 1
ATOM 874 C C . THR A 1 112 ? -21.033 4.709 32.574 1.00 94.00 112 THR A C 1
ATOM 876 O O . THR A 1 112 ? -21.575 4.152 33.520 1.00 94.00 112 THR A O 1
ATOM 879 N N . ARG A 1 113 ? -21.462 5.884 32.086 1.00 92.81 113 ARG A N 1
ATOM 880 C CA . ARG A 1 113 ? -22.570 6.641 32.697 1.00 92.81 113 ARG A CA 1
ATOM 881 C C . ARG A 1 113 ? -23.886 5.871 32.705 1.00 92.81 113 ARG A C 1
ATOM 883 O O . ARG A 1 113 ? -24.587 5.865 33.708 1.00 92.81 113 ARG A O 1
ATOM 890 N N . LEU A 1 114 ? -24.221 5.212 31.594 1.00 94.38 114 LEU A N 1
ATOM 891 C CA . LEU A 1 114 ? -25.413 4.362 31.525 1.00 94.38 114 LEU A CA 1
ATOM 892 C C . LEU A 1 114 ? -25.312 3.165 32.480 1.00 94.38 114 LEU A C 1
ATOM 894 O O . LEU A 1 114 ? -26.316 2.760 33.065 1.00 94.38 114 LEU A O 1
ATOM 898 N N . GLY A 1 115 ? -24.109 2.608 32.643 1.00 92.19 115 GLY A N 1
ATOM 899 C CA . GLY A 1 115 ? -23.821 1.555 33.610 1.00 92.19 115 GLY A CA 1
ATOM 900 C C . GLY A 1 115 ? -24.044 2.021 35.046 1.00 92.19 115 GLY A C 1
ATOM 901 O O . GLY A 1 115 ? -24.788 1.371 35.772 1.00 92.19 115 GLY A O 1
ATOM 902 N N . GLU A 1 116 ? -23.475 3.165 35.429 1.00 93.44 116 GLU A N 1
ATOM 903 C CA . GLU A 1 116 ? -23.664 3.786 36.749 1.00 93.44 116 GLU A CA 1
ATOM 904 C C . GLU A 1 116 ? -25.153 4.021 37.044 1.00 93.44 116 GLU A C 1
ATOM 906 O O . GLU A 1 116 ? -25.660 3.579 38.069 1.00 93.44 116 GLU A O 1
ATOM 911 N N . GLU A 1 117 ? -25.892 4.598 36.095 1.00 94.31 117 GLU A N 1
ATOM 912 C CA . GLU A 1 117 ? -27.330 4.859 36.241 1.00 94.31 117 GLU A CA 1
ATOM 913 C C . GLU A 1 117 ? -28.171 3.571 36.338 1.00 94.31 117 GLU A C 1
ATOM 915 O O . GLU A 1 117 ? -29.249 3.550 36.934 1.00 94.31 117 GLU A O 1
ATOM 920 N N . SER A 1 118 ? -27.710 2.483 35.718 1.00 91.06 118 SER A N 1
ATOM 921 C CA . SER A 1 118 ? -28.365 1.173 35.809 1.00 91.06 118 SER A CA 1
ATOM 922 C C . SER A 1 118 ? -28.077 0.492 37.147 1.00 91.06 118 SER A C 1
ATOM 924 O O . SER A 1 118 ? -28.963 -0.166 37.690 1.00 91.06 118 SER A O 1
ATOM 926 N N . LEU A 1 119 ? -26.866 0.669 37.684 1.00 94.44 119 LEU A N 1
ATOM 927 C CA . LEU A 1 119 ? -26.484 0.181 39.009 1.00 94.44 119 LEU A CA 1
ATOM 928 C C . LEU A 1 119 ? -27.248 0.920 40.112 1.00 94.44 119 LEU A C 1
ATOM 930 O O . LEU A 1 119 ? -27.814 0.255 40.973 1.00 94.44 119 LEU A O 1
ATOM 934 N N . ASP A 1 120 ? -27.376 2.247 40.028 1.00 94.31 120 ASP A N 1
ATOM 935 C CA . ASP A 1 120 ? -28.171 3.034 40.985 1.00 94.31 120 ASP A CA 1
ATOM 936 C C . ASP A 1 120 ? -29.630 2.548 41.034 1.00 94.31 120 ASP A C 1
ATOM 938 O O . ASP A 1 120 ? -30.193 2.319 42.104 1.00 94.31 120 ASP A O 1
ATOM 942 N N . ARG A 1 121 ? -30.242 2.299 39.866 1.00 90.50 121 ARG A N 1
ATOM 943 C CA . ARG A 1 121 ? -31.604 1.738 39.795 1.00 90.50 121 ARG A CA 1
ATOM 944 C C . ARG A 1 121 ? -31.707 0.336 40.386 1.00 90.50 121 ARG A C 1
ATOM 946 O O . ARG A 1 121 ? -32.752 -0.011 40.937 1.00 90.50 121 ARG A O 1
ATOM 953 N N . LEU A 1 122 ? -30.671 -0.486 40.219 1.00 95.56 122 LEU A N 1
ATOM 954 C CA . LEU A 1 122 ? -30.630 -1.823 40.802 1.00 95.56 122 LEU A CA 1
ATOM 955 C C . LEU A 1 122 ? -30.548 -1.738 42.329 1.00 95.56 122 LEU A C 1
ATOM 957 O O . LEU A 1 122 ? -31.295 -2.445 43.000 1.00 95.56 122 LEU A O 1
ATOM 961 N N . ASP A 1 123 ? -29.703 -0.860 42.868 1.00 94.81 123 ASP A N 1
ATOM 962 C CA . ASP A 1 123 ? -29.585 -0.636 44.311 1.00 94.81 123 ASP A CA 1
ATOM 963 C C . ASP A 1 123 ? -30.901 -0.122 44.914 1.00 94.81 123 ASP A C 1
ATOM 965 O O . ASP A 1 123 ? -31.346 -0.635 45.945 1.00 94.81 123 ASP A O 1
ATOM 969 N N . ASP A 1 124 ? -31.589 0.802 44.236 1.00 93.31 124 ASP A N 1
ATOM 970 C CA . ASP A 1 124 ? -32.921 1.268 44.639 1.00 93.31 124 ASP A CA 1
ATOM 971 C C . ASP A 1 124 ? -33.950 0.124 44.650 1.00 93.31 124 ASP A C 1
ATOM 973 O O . ASP A 1 124 ? -34.683 -0.058 45.627 1.00 93.31 124 ASP A O 1
ATOM 977 N N . ALA A 1 125 ? -33.984 -0.697 43.594 1.00 93.50 125 ALA A N 1
ATOM 978 C CA . ALA A 1 125 ? -34.893 -1.840 43.505 1.00 93.50 125 ALA A CA 1
ATOM 979 C C . ALA A 1 125 ? -34.594 -2.913 44.569 1.00 93.50 125 ALA A C 1
ATOM 981 O O . ALA A 1 125 ? -35.518 -3.507 45.133 1.00 93.50 125 ALA A O 1
ATOM 982 N N . LEU A 1 126 ? -33.316 -3.153 44.880 1.00 94.44 126 LEU A N 1
ATOM 983 C CA . LEU A 1 126 ? -32.900 -4.059 45.951 1.00 94.44 126 LEU A CA 1
ATOM 984 C C . LEU A 1 126 ? -33.291 -3.516 47.331 1.00 94.44 126 LEU A C 1
ATOM 986 O O . LEU A 1 126 ? -33.761 -4.286 48.172 1.00 94.44 126 LEU A O 1
ATOM 990 N N . ALA A 1 127 ? -33.171 -2.206 47.559 1.00 91.44 127 ALA A N 1
ATOM 991 C CA . ALA A 1 127 ? -33.619 -1.566 48.794 1.00 91.44 127 ALA A CA 1
ATOM 992 C C . ALA A 1 127 ? -35.148 -1.647 48.965 1.00 91.44 127 ALA A C 1
ATOM 994 O O . ALA A 1 127 ? -35.637 -1.884 50.074 1.00 91.44 127 ALA A O 1
ATOM 995 N N . GLU A 1 128 ? -35.906 -1.494 47.877 1.00 86.62 128 GLU A N 1
ATOM 996 C CA . GLU A 1 128 ? -37.362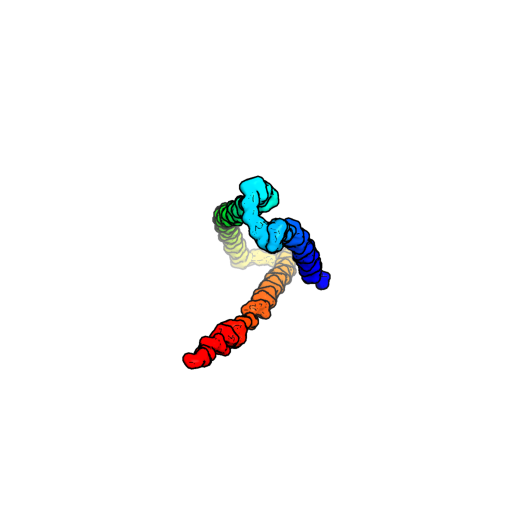 -1.683 47.842 1.00 86.62 128 GLU A CA 1
ATOM 997 C C . GLU A 1 128 ? -37.745 -3.137 48.169 1.00 86.62 128 GLU A C 1
ATOM 999 O O . GLU A 1 128 ? -38.606 -3.382 49.018 1.00 86.62 128 GLU A O 1
ATOM 1004 N N . LEU A 1 129 ? -37.056 -4.111 47.562 1.00 86.75 129 LEU A N 1
ATOM 1005 C CA . LEU A 1 129 ? -37.260 -5.534 47.838 1.00 86.75 129 LEU A CA 1
ATOM 1006 C C . LEU A 1 129 ? -36.963 -5.867 49.303 1.00 86.75 129 LEU A C 1
ATOM 1008 O O . LEU A 1 129 ? -37.743 -6.571 49.945 1.00 86.75 129 LEU A O 1
ATOM 1012 N N . GLN A 1 130 ? -35.856 -5.356 49.842 1.00 86.81 130 GLN A N 1
ATOM 1013 C CA . GLN A 1 130 ? -35.472 -5.598 51.228 1.00 86.81 130 GLN A CA 1
ATOM 1014 C C . GLN A 1 130 ? -36.495 -5.007 52.206 1.00 86.81 130 GLN A C 1
ATOM 1016 O O . GLN A 1 130 ? -36.899 -5.687 53.149 1.00 86.81 130 GLN A O 1
ATOM 1021 N N . ARG A 1 131 ? -37.009 -3.804 51.922 1.00 85.88 131 ARG A N 1
ATOM 1022 C CA . ARG A 1 131 ? -38.107 -3.197 52.687 1.00 85.88 131 ARG A CA 1
ATOM 1023 C C . ARG A 1 131 ? -39.377 -4.052 52.640 1.00 85.88 131 ARG A C 1
ATOM 1025 O O . ARG A 1 131 ? -39.968 -4.315 53.683 1.00 85.88 131 ARG A O 1
ATOM 1032 N N . ALA A 1 132 ? -39.768 -4.540 51.464 1.00 82.81 132 ALA A N 1
ATOM 1033 C CA . ALA A 1 132 ? -40.952 -5.388 51.310 1.00 82.81 132 ALA A CA 1
ATOM 1034 C C . ALA A 1 132 ? -40.820 -6.742 52.039 1.00 82.81 132 ALA A C 1
ATOM 1036 O O . ALA A 1 132 ? -41.801 -7.262 52.581 1.00 82.81 132 ALA A O 1
ATOM 1037 N N . VAL A 1 133 ? -39.611 -7.313 52.079 1.00 81.88 133 VAL A N 1
ATOM 1038 C CA . VAL A 1 133 ? -39.292 -8.530 52.842 1.00 81.88 133 VAL A CA 1
ATOM 1039 C C . VAL A 1 133 ? -39.412 -8.286 54.347 1.00 81.88 133 VAL A C 1
ATOM 1041 O O . VAL A 1 133 ? -40.073 -9.071 55.032 1.00 81.88 133 VAL A O 1
ATOM 1044 N N . ASP A 1 134 ? -38.832 -7.194 54.848 1.00 81.88 134 ASP A N 1
ATOM 1045 C CA . ASP A 1 134 ? -38.863 -6.826 56.270 1.00 81.88 134 ASP A CA 1
ATOM 1046 C C . ASP A 1 134 ? -40.283 -6.482 56.754 1.00 81.88 134 ASP A C 1
ATOM 1048 O O . ASP A 1 134 ? -40.669 -6.824 57.873 1.00 81.88 134 ASP A O 1
ATOM 1052 N N . GLU A 1 135 ? -41.102 -5.874 55.893 1.00 82.75 135 GLU A N 1
ATOM 1053 C CA . GLU A 1 135 ? -42.519 -5.593 56.156 1.00 82.75 135 GLU A CA 1
ATOM 1054 C C . GLU A 1 135 ? -43.413 -6.848 56.060 1.00 82.75 135 GLU A C 1
ATOM 1056 O O . GLU A 1 135 ? -44.614 -6.790 56.335 1.00 82.75 135 GLU A O 1
ATOM 1061 N N . GLY A 1 136 ? -42.846 -8.007 55.704 1.00 64.81 136 GLY A N 1
ATOM 1062 C CA . GLY A 1 136 ? -43.581 -9.266 55.576 1.00 64.81 136 GLY A CA 1
ATOM 1063 C C . GLY A 1 136 ? -44.533 -9.303 54.376 1.00 64.81 136 GLY A C 1
ATOM 1064 O O . GLY A 1 136 ? -45.404 -10.174 54.315 1.00 64.81 136 GLY A O 1
ATOM 1065 N N . ALA A 1 137 ? -44.352 -8.397 53.411 1.00 61.28 137 ALA A N 1
ATOM 1066 C CA . ALA A 1 137 ? -45.126 -8.277 52.177 1.00 61.28 137 ALA A CA 1
ATOM 1067 C C . ALA A 1 137 ? -44.589 -9.177 51.046 1.00 61.28 137 ALA A C 1
ATOM 1069 O O . ALA A 1 137 ? -44.850 -8.929 49.871 1.00 61.28 137 ALA A O 1
ATOM 1070 N N . LEU A 1 138 ? -43.844 -10.238 51.385 1.00 56.81 138 LEU A N 1
ATOM 1071 C CA . LEU A 1 138 ? -43.394 -11.238 50.419 1.00 56.81 138 LEU A CA 1
ATOM 1072 C C . LEU A 1 138 ? -44.609 -11.861 49.710 1.00 56.81 138 LEU A C 1
ATOM 1074 O O . LEU A 1 138 ? -45.446 -12.486 50.378 1.00 56.81 138 LEU A O 1
ATOM 1078 N N . PRO A 1 139 ? -44.714 -11.733 48.375 1.00 57.09 139 PRO A N 1
ATOM 1079 C CA . PRO A 1 139 ? -45.864 -12.228 47.640 1.00 57.09 139 PRO A CA 1
ATOM 1080 C C . PRO A 1 139 ? -45.995 -13.746 47.806 1.00 57.09 139 PRO A C 1
ATOM 1082 O O . PRO A 1 139 ? -45.186 -14.523 47.305 1.00 57.09 139 PRO A O 1
ATOM 1085 N N . ARG A 1 140 ? -47.052 -14.194 48.492 1.00 59.38 140 ARG A N 1
ATOM 1086 C CA . ARG A 1 140 ? -47.524 -15.595 48.445 1.00 59.38 140 ARG A CA 1
ATOM 1087 C C . ARG A 1 140 ? -48.359 -15.872 47.187 1.00 59.38 140 ARG A C 1
ATOM 1089 O O . ARG A 1 140 ? -49.056 -16.881 47.128 1.00 59.38 140 ARG A O 1
ATOM 1096 N N . ASP A 1 141 ? -48.318 -14.943 46.239 1.00 62.72 141 ASP A N 1
ATOM 1097 C CA . ASP A 1 141 ? -49.146 -14.889 45.046 1.00 62.72 141 ASP A CA 1
ATOM 1098 C C . ASP A 1 141 ? -48.625 -15.872 43.988 1.00 62.72 141 ASP A C 1
ATOM 1100 O O . ASP A 1 141 ? -47.417 -15.969 43.762 1.00 62.72 141 ASP A O 1
ATOM 1104 N N . GLU A 1 142 ? -49.531 -16.614 43.351 1.00 73.88 142 GLU A N 1
ATOM 1105 C CA . GLU A 1 142 ? -49.215 -17.569 42.278 1.00 73.88 142 GLU A CA 1
ATOM 1106 C C . GLU A 1 142 ? -48.443 -16.875 41.140 1.00 73.88 142 GLU A C 1
ATOM 1108 O O . GLU A 1 142 ? -47.470 -17.419 40.621 1.00 73.88 142 GLU A O 1
ATOM 1113 N N . THR A 1 143 ? -48.784 -15.612 40.869 1.00 69.19 143 THR A N 1
ATOM 1114 C CA . THR A 1 143 ? -48.129 -14.737 39.885 1.00 69.19 143 THR A CA 1
ATOM 1115 C C . THR A 1 143 ? -46.634 -14.550 40.169 1.00 69.19 143 THR A C 1
ATOM 1117 O O . THR A 1 143 ? -45.810 -14.512 39.261 1.00 69.19 143 THR A O 1
ATOM 1120 N N . ALA A 1 144 ? -46.240 -14.481 41.445 1.00 75.62 144 ALA A N 1
ATOM 1121 C CA . ALA A 1 144 ? -44.833 -14.335 41.813 1.00 75.62 144 ALA A CA 1
ATOM 1122 C C . ALA A 1 144 ? -44.034 -15.628 41.579 1.00 75.62 144 ALA A C 1
ATOM 1124 O O . ALA A 1 144 ? -42.835 -15.574 41.307 1.00 75.62 144 ALA A O 1
ATOM 1125 N N . ARG A 1 145 ? -44.685 -16.798 41.658 1.00 80.56 145 ARG A N 1
ATOM 1126 C CA . ARG A 1 145 ? -44.055 -18.086 41.321 1.00 80.56 145 ARG A CA 1
ATOM 1127 C C . ARG A 1 145 ? -43.834 -18.219 39.820 1.00 80.56 145 ARG A C 1
ATOM 1129 O O . ARG A 1 145 ? -42.804 -18.758 39.420 1.00 80.56 145 ARG A O 1
ATOM 1136 N N . GLU A 1 146 ? -44.770 -17.718 39.021 1.00 84.50 146 GLU A N 1
ATOM 1137 C CA . GLU A 1 146 ? -44.656 -17.670 37.563 1.00 84.50 146 GLU A CA 1
ATOM 1138 C C . GLU A 1 146 ? -43.476 -16.783 37.144 1.00 84.50 146 GLU A C 1
ATOM 1140 O O . GLU A 1 146 ? -42.560 -17.280 36.495 1.00 84.50 146 GLU A O 1
ATOM 1145 N N . ILE A 1 147 ? -43.388 -15.551 37.661 1.00 86.06 147 ILE A N 1
ATOM 1146 C CA . ILE A 1 147 ? -42.266 -14.638 37.368 1.00 86.06 147 ILE A CA 1
ATOM 1147 C C . ILE A 1 147 ? -40.915 -15.212 37.819 1.00 86.06 147 ILE A C 1
ATOM 1149 O O . ILE A 1 147 ? -39.919 -15.076 37.118 1.00 86.06 147 ILE A O 1
ATOM 1153 N N . LEU A 1 148 ? -40.842 -15.888 38.972 1.00 86.75 148 LEU A N 1
ATOM 1154 C CA . LEU A 1 148 ? -39.601 -16.544 39.410 1.00 86.75 148 LEU A CA 1
ATOM 1155 C C . LEU A 1 148 ? -39.214 -17.745 38.539 1.00 86.75 148 LEU A C 1
ATOM 1157 O O . LEU A 1 148 ? -38.036 -18.101 38.485 1.00 86.75 148 LEU A O 1
ATOM 1161 N N . THR A 1 149 ? -40.189 -18.399 37.912 1.00 90.50 149 THR A N 1
ATOM 1162 C CA . THR A 1 149 ? -39.942 -19.491 36.965 1.00 90.50 149 THR A CA 1
ATOM 1163 C C . THR A 1 149 ? -39.437 -18.917 35.645 1.00 90.50 149 THR A C 1
ATOM 1165 O O . THR A 1 149 ? -38.378 -19.325 35.182 1.00 90.50 149 THR A O 1
ATOM 1168 N N . GLU A 1 150 ? -40.103 -17.884 35.135 1.00 90.44 150 GLU A N 1
ATOM 1169 C CA . GLU A 1 150 ? -39.729 -17.170 33.912 1.00 90.44 150 GLU A CA 1
ATOM 1170 C C . GLU A 1 150 ? -38.347 -16.501 34.039 1.00 90.44 150 GLU A C 1
ATOM 1172 O O . GLU A 1 150 ? -37.517 -16.588 33.140 1.00 90.44 150 GLU A O 1
ATOM 1177 N N . ALA A 1 151 ? -38.024 -15.925 35.201 1.00 94.50 151 ALA A N 1
ATOM 1178 C CA . ALA A 1 151 ? -36.700 -15.367 35.475 1.00 94.50 151 ALA A CA 1
ATOM 1179 C C . ALA A 1 151 ? -35.595 -16.437 35.530 1.00 94.50 151 ALA A C 1
ATOM 1181 O O . ALA A 1 151 ? -34.445 -16.150 35.195 1.00 94.50 151 ALA A O 1
ATOM 1182 N N . ARG A 1 152 ? -35.916 -17.665 35.966 1.00 89.62 152 ARG A N 1
ATOM 1183 C CA . ARG A 1 152 ? -34.964 -18.788 35.939 1.00 89.62 152 ARG A CA 1
ATOM 1184 C C . ARG A 1 152 ? -34.731 -19.276 34.517 1.00 89.62 152 ARG A C 1
ATOM 1186 O O . ARG A 1 152 ? -33.575 -19.450 34.156 1.00 89.62 152 ARG A O 1
ATOM 1193 N N . GLU A 1 153 ? -35.791 -19.422 33.727 1.00 95.50 153 GLU A N 1
ATOM 1194 C CA . GLU A 1 153 ? -35.679 -19.762 32.304 1.00 95.50 153 GLU A CA 1
ATOM 1195 C C . GLU A 1 153 ? -34.867 -18.704 31.548 1.00 95.50 153 GLU A C 1
ATOM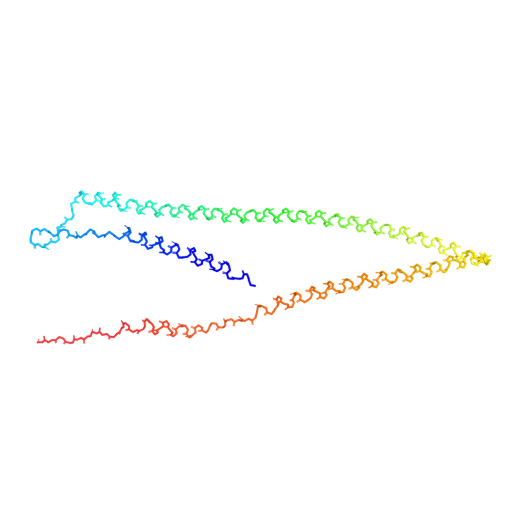 1197 O O . GLU A 1 153 ? -33.912 -19.046 30.858 1.00 95.50 153 GLU A O 1
ATOM 1202 N N . LEU A 1 154 ? -35.150 -17.416 31.770 1.00 95.38 154 LEU A N 1
ATOM 1203 C CA . LEU A 1 154 ? -34.420 -16.325 31.124 1.00 95.38 154 LEU A CA 1
ATOM 1204 C C . LEU A 1 154 ? -32.929 -16.311 31.489 1.00 95.38 154 LEU A C 1
ATOM 1206 O O . LEU A 1 154 ? -32.093 -16.007 30.642 1.00 95.38 154 LEU A O 1
ATOM 1210 N N . ARG A 1 155 ? -32.577 -16.630 32.741 1.00 93.69 155 ARG A N 1
ATOM 1211 C CA . ARG A 1 155 ? -31.172 -16.737 33.157 1.00 93.69 155 ARG A CA 1
ATOM 1212 C C . ARG A 1 155 ? -30.477 -17.897 32.454 1.00 93.69 155 ARG A C 1
ATOM 1214 O O . ARG A 1 155 ? -29.353 -17.727 31.994 1.00 93.69 155 ARG A O 1
ATOM 1221 N N . ASP A 1 156 ? -31.130 -19.051 32.386 1.00 95.88 156 ASP A N 1
ATOM 1222 C CA . ASP A 1 156 ? -30.549 -20.238 31.765 1.00 95.88 156 ASP A CA 1
ATOM 1223 C C . ASP A 1 156 ? -30.333 -20.010 30.246 1.00 95.88 156 ASP A C 1
ATOM 1225 O O . ASP A 1 156 ? -29.278 -20.374 29.720 1.00 95.88 156 ASP A O 1
ATOM 1229 N N . ASP A 1 157 ? -31.246 -19.288 29.580 1.00 94.94 157 ASP A N 1
ATOM 1230 C CA . ASP A 1 157 ? -31.099 -18.806 28.193 1.00 94.94 157 ASP A CA 1
ATOM 1231 C C . ASP A 1 157 ? -29.918 -17.831 28.021 1.00 94.94 157 ASP A C 1
ATOM 1233 O O . ASP A 1 157 ? -29.177 -17.881 27.034 1.00 94.94 157 ASP A O 1
ATOM 1237 N N . LEU A 1 158 ? -29.730 -16.920 28.978 1.00 96.12 158 LEU A N 1
ATOM 1238 C CA . LEU A 1 158 ? -28.663 -15.920 28.930 1.00 96.12 158 LEU A CA 1
ATOM 1239 C C . LEU A 1 158 ? -27.291 -16.565 29.162 1.00 96.12 158 LEU A C 1
ATOM 1241 O O . LEU A 1 158 ? -26.337 -16.240 28.456 1.00 96.12 158 LEU A O 1
ATOM 1245 N N . ASP A 1 159 ? -27.204 -17.535 30.074 1.00 94.81 159 ASP A N 1
ATOM 1246 C CA . ASP A 1 159 ? -26.004 -18.352 30.280 1.00 94.81 159 ASP A CA 1
ATOM 1247 C C . ASP A 1 159 ? -25.650 -19.171 29.026 1.00 94.81 159 ASP A C 1
ATOM 1249 O O . ASP A 1 159 ? -24.470 -19.377 28.732 1.00 94.81 159 ASP A O 1
ATOM 1253 N N . GLU A 1 160 ? -26.648 -19.644 28.274 1.00 96.00 160 GLU A N 1
ATOM 1254 C CA . GLU A 1 160 ? -26.434 -20.307 26.984 1.00 96.00 160 GLU A CA 1
ATOM 1255 C C . GLU A 1 160 ? -25.906 -19.331 25.922 1.00 96.00 160 GLU A C 1
ATOM 1257 O O . GLU A 1 160 ? -24.913 -19.638 25.258 1.00 96.00 160 GLU A O 1
ATOM 1262 N N . GLN A 1 161 ? -26.480 -18.128 25.816 1.00 91.69 161 GLN A N 1
ATOM 1263 C CA . GLN A 1 161 ? -25.972 -17.093 24.905 1.00 91.69 161 GLN A CA 1
ATOM 1264 C C . GLN A 1 161 ? -24.545 -16.650 25.244 1.00 91.69 161 GLN A C 1
ATOM 1266 O O . GLN A 1 161 ? -23.736 -16.462 24.334 1.00 91.69 161 GLN A O 1
ATOM 1271 N N . VAL A 1 162 ? -24.218 -16.492 26.530 1.00 95.00 162 VAL A N 1
ATOM 1272 C CA . VAL A 1 162 ? -22.859 -16.138 26.968 1.00 95.00 162 VAL A CA 1
ATOM 1273 C C . VAL A 1 162 ? -21.881 -17.252 26.605 1.00 95.00 162 VAL A C 1
ATOM 1275 O O . VAL A 1 162 ? -20.852 -16.964 25.996 1.00 95.00 162 VAL A O 1
ATOM 1278 N N . ARG A 1 163 ? -22.219 -18.520 26.880 1.00 92.81 163 ARG A N 1
ATOM 1279 C CA . ARG A 1 163 ? -21.380 -19.666 26.490 1.00 92.81 163 ARG A CA 1
ATOM 1280 C C . ARG A 1 163 ? -21.155 -19.747 24.979 1.00 92.81 163 ARG A C 1
ATOM 1282 O O . ARG A 1 163 ? -20.033 -20.003 24.551 1.00 92.81 163 ARG A O 1
ATOM 1289 N N . ASP A 1 164 ? -22.188 -19.517 24.172 1.00 93.00 164 ASP A N 1
ATOM 1290 C CA . ASP A 1 164 ? -22.070 -19.501 22.708 1.00 93.00 164 ASP A CA 1
ATOM 1291 C C . ASP A 1 164 ? -21.200 -18.329 22.219 1.00 93.00 164 ASP A C 1
ATOM 1293 O O . ASP A 1 164 ? -20.328 -18.502 21.365 1.00 93.00 164 ASP A O 1
ATOM 1297 N N . ALA A 1 165 ? -21.366 -17.139 22.803 1.00 89.62 165 ALA A N 1
ATOM 1298 C CA . ALA A 1 165 ? -20.526 -15.987 22.493 1.00 89.62 165 ALA A CA 1
ATOM 1299 C C . ALA A 1 165 ? -19.048 -16.242 22.845 1.00 89.62 165 ALA A C 1
ATOM 1301 O O . ALA A 1 165 ? -18.167 -15.968 22.027 1.00 89.62 165 ALA A O 1
ATOM 1302 N N . GLU A 1 166 ? -18.771 -16.808 24.021 1.00 90.44 166 GLU A N 1
ATOM 1303 C CA . GLU A 1 166 ? -17.420 -17.186 24.449 1.00 90.44 166 GLU A CA 1
ATOM 1304 C C . GLU A 1 166 ? -16.804 -18.252 23.534 1.00 90.44 166 GLU A C 1
ATOM 1306 O O . GLU A 1 166 ? -15.644 -18.115 23.140 1.00 90.44 166 GLU A O 1
ATOM 1311 N N . ALA A 1 167 ? -17.575 -19.267 23.127 1.00 90.50 167 ALA A N 1
ATOM 1312 C CA . ALA A 1 167 ? -17.119 -20.292 22.190 1.00 90.50 167 ALA A CA 1
ATOM 1313 C C . ALA A 1 167 ? -16.722 -19.685 20.835 1.00 90.50 167 ALA A C 1
ATOM 1315 O O . ALA A 1 167 ? -15.627 -19.947 20.335 1.00 90.50 167 ALA A O 1
ATOM 1316 N N . ARG A 1 168 ? -17.552 -18.793 20.276 1.00 88.44 168 ARG A N 1
ATOM 1317 C CA . ARG A 1 168 ? -17.251 -18.094 19.013 1.00 88.44 168 ARG A CA 1
ATOM 1318 C C . ARG A 1 168 ? -15.993 -17.229 19.106 1.00 88.44 168 ARG A C 1
ATOM 1320 O O . ARG A 1 168 ? -15.231 -17.156 18.142 1.00 88.44 168 ARG A O 1
ATOM 1327 N N . VAL A 1 169 ? -15.768 -16.566 20.242 1.00 89.31 169 VAL A N 1
ATOM 1328 C CA . VAL A 1 169 ? -14.545 -15.780 20.485 1.00 89.31 169 VAL A CA 1
ATOM 1329 C C . VAL A 1 169 ? -13.325 -16.695 20.619 1.00 89.31 169 VAL A C 1
ATOM 1331 O O . VAL A 1 169 ? -12.272 -16.389 20.056 1.00 89.31 169 VAL A O 1
ATOM 1334 N N . GLY A 1 170 ? -13.466 -17.829 21.310 1.00 87.75 170 GLY A N 1
ATOM 1335 C CA . GLY A 1 170 ? -12.425 -18.849 21.429 1.00 87.75 170 GLY A CA 1
ATOM 1336 C C . GLY A 1 170 ? -11.995 -19.402 20.069 1.00 87.75 170 GLY A C 1
ATOM 1337 O O . GLY A 1 170 ? -10.805 -19.406 19.763 1.00 87.75 170 GLY A O 1
ATOM 1338 N N . GLU A 1 171 ? -12.955 -19.761 19.212 1.00 87.00 171 GLU A N 1
ATOM 1339 C CA . GLU A 1 171 ? -12.687 -20.225 17.844 1.00 87.00 171 GLU A CA 1
ATOM 1340 C C . GLU A 1 171 ? -11.965 -19.170 16.995 1.00 87.00 171 GLU A C 1
ATOM 1342 O O . GLU A 1 171 ? -11.069 -19.501 16.218 1.00 87.00 171 GLU A O 1
ATOM 1347 N N . GLN A 1 172 ? -12.336 -17.891 17.128 1.00 80.50 172 GLN A N 1
ATOM 1348 C CA . GLN A 1 172 ? -11.652 -16.804 16.422 1.00 80.50 172 GLN A CA 1
ATOM 1349 C C . GLN A 1 172 ? -10.206 -16.635 16.898 1.00 80.50 172 GLN A C 1
ATOM 1351 O O . GLN A 1 172 ? -9.315 -16.476 16.064 1.00 80.50 172 GLN A O 1
ATOM 1356 N N . GLN A 1 173 ? -9.951 -16.714 18.209 1.00 80.50 173 GLN A N 1
ATOM 1357 C CA . GLN A 1 173 ? -8.586 -16.673 18.743 1.00 80.50 173 GLN A CA 1
ATOM 1358 C C . GLN A 1 173 ? -7.753 -17.880 18.312 1.00 80.50 173 GLN A C 1
ATOM 1360 O O . GLN A 1 173 ? -6.576 -17.720 18.003 1.00 80.50 173 GLN A O 1
ATOM 1365 N N . GLU A 1 174 ? -8.331 -19.078 18.283 1.00 82.75 174 GLU A N 1
ATOM 1366 C CA . GLU A 1 174 ? -7.610 -20.281 17.863 1.00 82.75 174 GLU A CA 1
ATOM 1367 C C . GLU A 1 174 ? -7.254 -20.234 16.370 1.00 82.75 174 GLU A C 1
ATOM 1369 O O . GLU A 1 174 ? -6.136 -20.585 15.994 1.00 82.75 174 GLU A O 1
ATOM 1374 N N . ARG A 1 175 ? -8.157 -19.718 15.522 1.00 79.69 175 ARG A N 1
ATOM 1375 C CA . ARG A 1 175 ? -7.862 -19.446 14.104 1.00 79.69 175 ARG A CA 1
ATOM 1376 C C . ARG A 1 175 ? -6.766 -18.395 13.939 1.00 79.69 175 ARG A C 1
ATOM 1378 O O . ARG A 1 175 ? -5.875 -18.597 13.126 1.00 79.69 175 ARG A O 1
ATOM 1385 N N . ALA A 1 176 ? -6.799 -17.317 14.724 1.00 77.06 176 ALA A N 1
ATOM 1386 C CA . ALA A 1 176 ? -5.755 -16.293 14.688 1.00 77.06 176 ALA A CA 1
ATOM 1387 C C . ALA A 1 176 ? -4.378 -16.866 15.067 1.00 77.06 176 ALA A C 1
ATOM 1389 O O . ALA A 1 176 ? -3.418 -16.662 14.334 1.00 77.06 176 ALA A O 1
ATOM 1390 N N . ARG A 1 177 ? -4.302 -17.666 16.140 1.00 77.25 177 ARG A N 1
ATOM 1391 C CA . ARG A 1 177 ? -3.055 -18.329 16.564 1.00 77.25 177 ARG A CA 1
ATOM 1392 C C . ARG A 1 177 ? -2.546 -19.355 15.556 1.00 77.25 177 ARG A C 1
ATOM 1394 O O . ARG A 1 177 ? -1.342 -19.530 15.442 1.00 77.25 177 ARG A O 1
ATOM 1401 N N . ARG A 1 178 ? -3.443 -20.062 14.859 1.00 75.19 178 ARG A N 1
ATOM 1402 C CA . ARG A 1 178 ? -3.058 -21.001 13.797 1.00 75.19 178 ARG A CA 1
ATOM 1403 C C . ARG A 1 178 ? -2.425 -20.269 12.618 1.00 75.19 178 ARG A C 1
ATOM 1405 O O . ARG A 1 178 ? -1.379 -20.698 12.158 1.00 75.19 178 ARG A O 1
ATOM 1412 N N . ASN A 1 179 ? -3.028 -19.164 12.187 1.00 70.50 179 ASN A N 1
ATOM 1413 C CA . ASN A 1 179 ? -2.485 -18.356 11.098 1.00 70.50 179 ASN A CA 1
ATOM 1414 C C . ASN A 1 179 ? -1.111 -17.769 11.474 1.00 70.50 179 ASN A C 1
ATOM 1416 O O . ASN A 1 179 ? -0.185 -17.853 10.685 1.00 70.50 179 ASN A O 1
ATOM 1420 N N . GLU A 1 180 ? -0.942 -17.283 12.712 1.00 64.69 180 GLU A N 1
ATOM 1421 C CA . GLU A 1 180 ? 0.362 -16.810 13.218 1.00 64.69 180 GLU A CA 1
ATOM 1422 C C . GLU A 1 180 ? 1.442 -17.908 13.264 1.00 64.69 180 GLU A C 1
ATOM 1424 O O . GLU A 1 180 ? 2.629 -17.598 13.282 1.00 64.69 180 GLU A O 1
ATOM 1429 N N . GLN A 1 181 ? 1.048 -19.182 13.333 1.00 59.44 181 GLN A N 1
ATOM 1430 C CA . GLN A 1 181 ? 1.965 -20.323 13.378 1.00 59.44 181 GLN A CA 1
ATOM 1431 C C . GLN A 1 181 ? 2.319 -20.815 11.966 1.00 59.44 181 GLN A C 1
ATOM 1433 O O . GLN A 1 181 ? 3.460 -21.189 11.738 1.00 59.44 181 GLN A O 1
ATOM 1438 N N . GLU A 1 182 ? 1.380 -20.734 11.017 1.00 56.53 182 GLU A N 1
ATOM 1439 C CA . GLU A 1 182 ? 1.639 -20.976 9.588 1.00 56.53 182 GLU A CA 1
ATOM 1440 C C . GLU A 1 182 ? 2.559 -19.898 8.981 1.00 56.53 182 GLU A C 1
ATOM 1442 O O . GLU A 1 182 ? 3.437 -20.245 8.200 1.00 56.53 182 GLU A O 1
ATOM 1447 N N . ASP A 1 183 ? 2.453 -18.633 9.412 1.00 53.25 183 ASP A N 1
ATOM 1448 C CA . ASP A 1 183 ? 3.369 -17.552 8.996 1.00 53.25 183 ASP A CA 1
ATOM 1449 C C . ASP A 1 183 ? 4.788 -17.679 9.607 1.00 53.25 183 ASP A C 1
ATOM 1451 O O . ASP A 1 183 ? 5.725 -17.046 9.130 1.00 53.25 183 ASP A O 1
ATOM 1455 N N . ALA A 1 184 ? 4.975 -18.476 10.669 1.00 55.16 184 ALA A N 1
ATOM 1456 C CA . ALA A 1 184 ? 6.275 -18.656 11.331 1.00 55.16 184 ALA A CA 1
ATOM 1457 C C . ALA A 1 184 ? 7.097 -19.839 10.780 1.00 55.16 184 ALA A C 1
ATOM 1459 O O . ALA A 1 184 ? 8.301 -19.898 11.020 1.00 55.16 184 ALA A O 1
ATOM 1460 N N . ASP A 1 185 ? 6.468 -20.766 10.049 1.00 50.25 185 ASP A N 1
ATOM 1461 C CA . ASP A 1 185 ? 7.130 -21.931 9.442 1.00 50.25 185 ASP A CA 1
ATOM 1462 C C . ASP A 1 185 ? 7.632 -21.655 8.001 1.00 50.25 185 ASP A C 1
ATOM 1464 O O . ASP A 1 185 ? 8.261 -22.524 7.396 1.00 50.25 185 ASP A O 1
ATOM 1468 N N . GLU A 1 186 ? 7.391 -20.456 7.445 1.00 50.59 186 GLU A N 1
ATOM 1469 C CA . GLU A 1 186 ? 7.818 -20.062 6.085 1.00 50.59 186 GLU A CA 1
ATOM 1470 C C . GLU A 1 186 ? 9.091 -19.174 6.058 1.00 50.59 186 GLU A C 1
ATOM 1472 O O . GLU A 1 186 ? 9.634 -18.917 4.986 1.00 50.59 186 GLU A O 1
ATOM 1477 N N . ASP A 1 187 ? 9.628 -18.782 7.225 1.00 49.16 187 ASP A N 1
ATOM 1478 C CA . ASP A 1 187 ? 10.735 -17.811 7.379 1.00 49.16 187 ASP A CA 1
ATOM 1479 C C . ASP A 1 187 ? 11.959 -18.347 8.174 1.00 49.16 187 ASP A C 1
ATOM 1481 O O . ASP A 1 187 ? 12.628 -17.595 8.883 1.00 49.16 187 ASP A O 1
ATOM 1485 N N . ASP A 1 188 ? 12.305 -19.640 8.079 1.00 45.53 188 ASP A N 1
ATOM 1486 C CA . ASP A 1 188 ? 13.502 -20.175 8.771 1.00 45.53 188 ASP A CA 1
ATOM 1487 C C . ASP A 1 188 ? 14.291 -21.239 7.977 1.00 45.53 188 ASP A C 1
ATOM 1489 O O . ASP A 1 188 ? 14.747 -22.250 8.512 1.00 45.53 188 ASP A O 1
ATOM 1493 N N . ASP A 1 189 ? 14.528 -20.983 6.686 1.00 47.25 189 ASP A N 1
ATOM 1494 C CA . ASP A 1 189 ? 15.679 -21.568 5.982 1.00 47.25 189 ASP A CA 1
ATOM 1495 C C . ASP A 1 189 ? 16.727 -20.462 5.749 1.00 47.25 189 ASP A C 1
ATOM 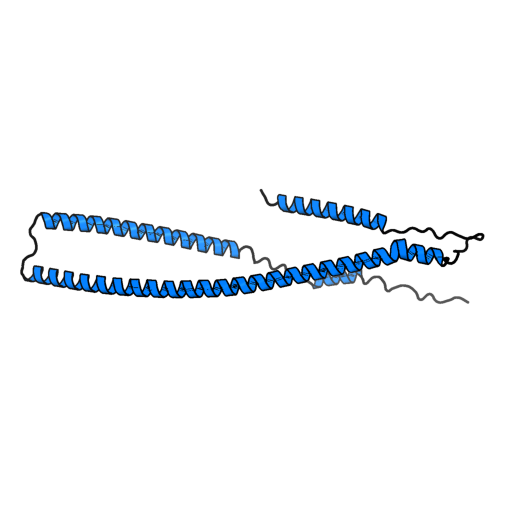1497 O O . ASP A 1 189 ? 16.730 -19.792 4.708 1.00 47.25 189 ASP A O 1
ATOM 1501 N N . PRO A 1 190 ? 17.620 -20.183 6.723 1.00 47.75 190 PRO A N 1
ATOM 1502 C CA . PRO A 1 190 ? 18.761 -19.323 6.472 1.00 47.75 190 PRO A CA 1
ATOM 1503 C C . PRO A 1 190 ? 19.649 -20.036 5.454 1.00 47.75 190 PRO A C 1
ATOM 1505 O O . PRO A 1 190 ? 20.415 -20.935 5.803 1.00 47.75 190 PRO A O 1
ATOM 1508 N N . VAL A 1 191 ? 19.554 -19.625 4.189 1.00 56.75 191 VAL A N 1
ATOM 1509 C CA . VAL A 1 191 ? 20.487 -20.024 3.135 1.00 56.75 191 VAL A CA 1
ATOM 1510 C C . VAL A 1 191 ? 21.878 -19.567 3.577 1.00 56.75 191 VAL A C 1
ATOM 1512 O O . VAL A 1 191 ? 22.270 -18.415 3.387 1.00 56.75 191 VAL A O 1
ATOM 1515 N N . GLN A 1 192 ? 22.615 -20.456 4.242 1.00 49.75 192 GLN A N 1
ATOM 1516 C CA . GLN A 1 192 ? 24.013 -20.251 4.587 1.00 49.75 192 GLN A CA 1
ATOM 1517 C C . GLN A 1 192 ? 24.793 -20.324 3.278 1.00 49.75 192 GLN A C 1
ATOM 1519 O O . GLN A 1 192 ? 25.199 -21.388 2.823 1.00 49.75 192 GLN A O 1
ATOM 1524 N N . VAL A 1 193 ? 24.919 -19.178 2.615 1.00 57.53 193 VAL A N 1
ATOM 1525 C CA . VAL A 1 193 ? 25.807 -19.027 1.469 1.00 57.53 193 VAL A CA 1
ATOM 1526 C C . VAL A 1 193 ? 27.229 -19.100 2.017 1.00 57.53 193 VAL A C 1
ATOM 1528 O O . VAL A 1 193 ? 27.728 -18.125 2.580 1.00 57.53 193 VAL A O 1
ATOM 1531 N N . ASP A 1 194 ? 27.867 -20.263 1.890 1.00 61.34 194 ASP A N 1
ATOM 1532 C CA . ASP A 1 194 ? 29.286 -20.451 2.195 1.00 61.34 194 ASP A CA 1
ATOM 1533 C C . ASP A 1 194 ? 30.122 -19.633 1.200 1.00 61.34 194 ASP A C 1
ATOM 1535 O O . ASP A 1 194 ? 30.551 -20.115 0.148 1.00 61.34 194 ASP A O 1
ATOM 1539 N N . VAL A 1 195 ? 30.345 -18.360 1.538 1.00 69.94 195 VAL A N 1
ATOM 1540 C CA . VAL A 1 195 ? 31.104 -17.382 0.741 1.00 69.94 195 VAL A CA 1
ATOM 1541 C C . VAL A 1 195 ? 32.491 -17.916 0.359 1.00 69.94 195 VAL A C 1
ATOM 1543 O O . VAL A 1 195 ? 32.996 -17.593 -0.714 1.00 69.94 195 VAL A O 1
ATOM 1546 N N . ASP A 1 196 ? 33.082 -18.778 1.191 1.00 64.69 196 ASP A N 1
ATOM 1547 C CA . ASP A 1 196 ? 34.370 -19.423 0.925 1.00 64.69 196 ASP A CA 1
ATOM 1548 C C . ASP A 1 196 ? 34.329 -20.341 -0.312 1.00 64.69 196 ASP A C 1
ATOM 1550 O O . ASP A 1 196 ? 35.246 -20.322 -1.133 1.00 64.69 196 ASP A O 1
ATOM 1554 N N . SER A 1 197 ? 33.234 -21.081 -0.516 1.00 69.50 197 SER A N 1
ATOM 1555 C CA . SER A 1 197 ? 33.079 -21.979 -1.672 1.00 69.50 197 SER A CA 1
ATOM 1556 C C . SER A 1 197 ? 32.801 -21.234 -2.987 1.00 69.50 197 SER A C 1
ATOM 1558 O O . SER A 1 197 ? 33.264 -21.642 -4.061 1.00 69.50 197 SER A O 1
ATOM 1560 N N . GLU A 1 198 ? 32.126 -20.087 -2.905 1.00 71.06 198 GLU A N 1
ATOM 1561 C CA . GLU A 1 198 ? 31.929 -19.172 -4.035 1.00 71.06 198 GLU A CA 1
ATOM 1562 C C . GLU A 1 198 ? 33.228 -18.425 -4.398 1.00 71.06 198 GLU A C 1
ATOM 1564 O O . GLU A 1 198 ? 33.541 -18.243 -5.579 1.00 71.06 198 GLU A O 1
ATOM 1569 N N . LEU A 1 199 ? 34.042 -18.045 -3.404 1.00 73.00 199 LEU A N 1
ATOM 1570 C CA . LEU A 1 199 ? 35.339 -17.395 -3.627 1.00 73.00 199 LEU A CA 1
ATOM 1571 C C . LEU A 1 199 ? 36.362 -18.326 -4.285 1.00 73.00 199 LEU A C 1
ATOM 1573 O O . LEU A 1 199 ? 37.076 -17.886 -5.191 1.00 73.00 199 LEU A O 1
ATOM 1577 N N . ASP A 1 200 ? 36.411 -19.600 -3.894 1.00 74.75 200 ASP A N 1
ATOM 1578 C CA . ASP A 1 200 ? 37.274 -20.589 -4.552 1.00 74.75 200 ASP A CA 1
ATOM 1579 C C . ASP A 1 200 ? 36.846 -20.837 -6.005 1.00 74.75 200 ASP A C 1
ATOM 1581 O O . ASP A 1 200 ? 37.687 -20.917 -6.906 1.00 74.75 200 ASP A O 1
ATOM 1585 N N . SER A 1 201 ? 35.536 -20.852 -6.268 1.00 69.81 201 SER A N 1
ATOM 1586 C CA . SER A 1 201 ? 34.991 -20.988 -7.624 1.00 69.81 201 SER A CA 1
ATOM 1587 C C . SER A 1 201 ? 35.325 -19.784 -8.516 1.00 69.81 201 SER A C 1
ATOM 1589 O O . SER A 1 201 ? 35.619 -19.946 -9.705 1.00 69.81 201 SER A O 1
ATOM 1591 N N . LEU A 1 202 ? 35.335 -18.570 -7.956 1.00 71.62 202 LEU A N 1
ATOM 1592 C CA . LEU A 1 202 ? 35.766 -17.353 -8.654 1.00 71.62 202 LEU A CA 1
ATOM 1593 C C . LEU A 1 202 ? 37.285 -17.312 -8.871 1.00 71.62 202 LEU A C 1
ATOM 1595 O O . LEU A 1 202 ? 37.733 -16.924 -9.951 1.00 71.62 202 LEU A O 1
ATOM 1599 N N . ARG A 1 203 ? 38.080 -17.756 -7.890 1.00 72.56 203 ARG A N 1
ATOM 1600 C CA . ARG A 1 203 ? 39.545 -17.831 -7.992 1.00 72.56 203 ARG A CA 1
ATOM 1601 C C . ARG A 1 203 ? 39.998 -18.871 -9.013 1.00 72.56 203 ARG A C 1
ATOM 1603 O O . ARG A 1 203 ? 40.910 -18.583 -9.777 1.00 72.56 203 ARG A O 1
ATOM 1610 N N . SER A 1 204 ? 39.335 -20.022 -9.093 1.00 69.56 204 SER A N 1
ATOM 1611 C CA . SER A 1 204 ? 39.606 -21.016 -10.139 1.00 69.56 204 SER A CA 1
ATOM 1612 C C . SER A 1 204 ? 39.225 -20.520 -11.537 1.00 69.56 204 SER A C 1
ATOM 1614 O O . SER A 1 204 ? 39.794 -20.988 -12.514 1.00 69.56 204 SER A O 1
ATOM 1616 N N . ARG A 1 205 ? 38.270 -19.587 -11.654 1.00 67.81 205 ARG A N 1
ATOM 1617 C CA . ARG A 1 205 ? 37.837 -19.035 -12.947 1.00 67.81 205 ARG A CA 1
ATOM 1618 C C . ARG A 1 205 ? 38.749 -17.918 -13.468 1.00 67.81 205 ARG A C 1
ATOM 1620 O O . ARG A 1 205 ? 38.765 -17.687 -14.669 1.00 67.81 205 ARG A O 1
ATOM 1627 N N . TYR A 1 206 ? 39.464 -17.226 -12.581 1.00 67.44 206 TYR A N 1
ATOM 1628 C CA . TYR A 1 206 ? 40.292 -16.055 -12.912 1.00 67.44 206 TYR A CA 1
ATOM 1629 C C . TYR A 1 206 ? 41.787 -16.213 -12.575 1.00 67.44 206 TYR A C 1
ATOM 1631 O O . TYR A 1 206 ? 42.552 -15.283 -12.801 1.00 67.44 206 TYR A O 1
ATOM 1639 N N . GLY A 1 207 ? 42.212 -17.344 -12.003 1.00 57.31 207 GLY A N 1
ATOM 1640 C CA . GLY A 1 207 ? 43.588 -17.576 -11.543 1.00 57.31 207 GLY A CA 1
ATOM 1641 C C . GLY A 1 207 ? 44.525 -18.268 -12.539 1.00 57.31 207 GLY A C 1
ATOM 1642 O O . GLY A 1 207 ? 45.673 -18.495 -12.179 1.00 57.31 207 GLY A O 1
ATOM 1643 N N . ASP A 1 208 ? 44.058 -18.606 -13.744 1.00 57.06 208 ASP A N 1
ATOM 1644 C CA . ASP A 1 208 ? 44.797 -19.410 -14.739 1.00 57.06 208 ASP A CA 1
ATOM 1645 C C . ASP A 1 208 ? 45.376 -18.588 -15.919 1.00 57.06 208 ASP A C 1
ATOM 1647 O O . ASP A 1 208 ? 45.758 -19.154 -16.937 1.00 57.06 208 ASP A O 1
ATOM 1651 N N . ASP A 1 209 ? 45.471 -17.256 -15.804 1.00 55.91 209 ASP A N 1
ATOM 1652 C CA . ASP A 1 209 ? 45.933 -16.364 -16.892 1.00 55.91 209 ASP A CA 1
ATOM 1653 C C . ASP A 1 209 ? 47.328 -15.729 -16.660 1.00 55.91 209 ASP A C 1
ATOM 1655 O O . ASP A 1 209 ? 47.639 -14.699 -17.252 1.00 55.91 209 ASP A O 1
ATOM 1659 N N . ASP A 1 210 ? 48.193 -16.312 -15.820 1.00 56.00 210 ASP A N 1
ATOM 1660 C CA . ASP A 1 210 ? 49.501 -15.706 -15.489 1.00 56.00 210 ASP A CA 1
ATOM 1661 C C . ASP A 1 210 ? 50.682 -16.702 -15.435 1.00 56.00 210 ASP A C 1
ATOM 1663 O O . ASP A 1 210 ? 51.539 -16.595 -14.567 1.00 56.00 210 ASP A O 1
ATOM 1667 N N . GLU A 1 211 ? 50.798 -17.653 -16.372 1.00 57.81 211 GLU A N 1
ATOM 1668 C CA . GLU A 1 211 ? 52.079 -18.356 -16.607 1.00 57.81 211 GLU A CA 1
ATOM 1669 C C . GLU A 1 211 ? 52.304 -18.717 -18.088 1.00 57.81 211 GLU A C 1
ATOM 1671 O O . GLU A 1 211 ? 52.115 -19.859 -18.485 1.00 57.81 211 GLU A O 1
ATOM 1676 N N . GLU A 1 212 ? 52.781 -17.775 -18.912 1.00 51.78 212 GLU A N 1
ATOM 1677 C CA . GLU A 1 212 ? 53.735 -18.104 -19.990 1.00 51.78 212 GLU A CA 1
ATOM 1678 C C . GLU A 1 212 ? 54.376 -16.844 -20.587 1.00 51.78 212 GLU A C 1
ATOM 1680 O O . GLU A 1 212 ? 53.670 -15.950 -21.052 1.00 51.78 212 GLU A O 1
ATOM 1685 N N . SER A 1 213 ? 55.718 -16.809 -20.608 1.00 47.88 213 SER A N 1
ATOM 1686 C CA . SER A 1 213 ? 56.613 -16.176 -21.607 1.00 47.88 213 SER A CA 1
ATOM 1687 C C . SER A 1 213 ? 57.826 -15.502 -20.951 1.00 47.88 213 SER A C 1
ATOM 1689 O O . SER A 1 213 ? 57.870 -14.292 -20.732 1.00 47.88 213 SER A O 1
ATOM 1691 N N . THR A 1 214 ? 58.880 -16.270 -20.693 1.00 43.91 214 THR A N 1
ATOM 1692 C CA . THR A 1 214 ? 60.244 -15.740 -20.831 1.00 43.91 214 THR A CA 1
ATOM 1693 C C . THR A 1 214 ? 61.045 -16.793 -21.577 1.00 43.91 214 THR A C 1
ATOM 1695 O O . THR A 1 214 ? 61.708 -17.631 -20.977 1.00 43.91 214 THR A O 1
ATOM 1698 N N . ASP A 1 215 ? 60.896 -16.775 -22.901 1.00 50.53 215 ASP A N 1
ATOM 1699 C CA . ASP A 1 215 ? 61.816 -17.440 -23.814 1.00 50.53 215 ASP A CA 1
ATOM 1700 C C . ASP A 1 215 ? 63.085 -16.588 -23.922 1.00 50.53 215 ASP A C 1
ATOM 1702 O O . ASP A 1 215 ? 63.046 -15.396 -24.233 1.00 50.53 215 ASP A O 1
ATOM 1706 N N . GLU A 1 216 ? 64.207 -17.224 -23.607 1.00 53.56 216 GLU A N 1
ATOM 1707 C CA . GLU A 1 216 ? 65.570 -16.733 -23.773 1.00 53.56 216 GLU A CA 1
ATOM 1708 C C . GLU A 1 216 ? 65.931 -16.714 -25.274 1.00 53.56 216 GLU A C 1
ATOM 1710 O O . GLU A 1 216 ? 65.838 -17.733 -25.960 1.00 53.56 216 GLU A O 1
ATOM 1715 N N . ASP A 1 217 ? 66.324 -15.541 -25.784 1.00 59.22 217 ASP A N 1
ATOM 1716 C CA . ASP A 1 217 ? 66.698 -15.292 -27.186 1.00 59.22 217 ASP A CA 1
ATOM 1717 C C . ASP A 1 217 ? 67.948 -16.084 -27.654 1.00 59.22 217 ASP A C 1
ATOM 1719 O O . ASP A 1 217 ? 68.879 -16.291 -26.866 1.00 59.22 217 ASP A O 1
ATOM 1723 N N . PRO A 1 218 ? 68.047 -16.443 -28.956 1.00 62.97 218 PRO A N 1
ATOM 1724 C CA . PRO A 1 218 ? 69.245 -17.023 -29.563 1.00 62.97 218 PRO A CA 1
ATOM 1725 C C . PRO A 1 218 ? 70.090 -16.017 -30.383 1.00 62.97 218 PRO A C 1
ATOM 1727 O O . PRO A 1 218 ? 69.540 -15.220 -31.141 1.00 62.97 218 PRO A O 1
ATOM 1730 N N . ASP A 1 219 ? 71.419 -16.165 -30.252 1.00 48.09 219 ASP A N 1
ATOM 1731 C CA . ASP A 1 219 ? 72.579 -15.916 -31.160 1.00 48.09 219 ASP A CA 1
ATOM 1732 C C . ASP A 1 219 ? 73.765 -15.176 -30.503 1.00 48.09 219 ASP A C 1
ATOM 1734 O O . ASP A 1 219 ? 73.671 -13.962 -30.207 1.00 48.09 219 ASP A O 1
#

Foldseek 3Di:
DCPVPVVVVVVVVVVVVVVVVVVVVVVLDDPPPQPQDVVRDRDPDDPVVVVVCCVVPVVVVVVVVVVVVVVVVVVVVVVVVVVVVVVVVVVVVVVVVVVVVVVVVVVVVVVVVVVVVVVVVVVVVVVVVVVCVVVVVPDPDPVVVVVVVVVVVVVVVVVVVVVVVVVVVVVVVVVVVVVVVVVVVVPPPPPPPPVVVVVVVVCVVPVPPPDDDDDDDDD

Radius of gyration: 43.06 Å; chains: 1; bounding box: 122×38×112 Å